Protein AF-A0A183EW78-F1 (afdb_monomer_lite)

Secondary structure (DSSP, 8-state):
--TT---------SSS-TTSTTS---TTSPPS--HHHHHHTTSS-SS------HHHHHHHHHHB-BSBPPGGG--SSSS--B-BS-BGGG------------------EEEEE--SS-TT-EEEEEEE---SS--TTTTHHHHHHHHHHHHHHHHHHHHH----SSS-EEEEEE--S-SSSTTHHHHHHHHHHHHHHTT-EEEEE--SS-----------

InterPro domains:
  IPR007484 Peptidase M28 [PF04389] (108-173)
  IPR039373 Transferrin receptor protein 1/Glutamate carboxypeptidase 2-like [PTHR10404] (1-168)

Structure (mmCIF, N/CA/C/O backbone):
data_AF-A0A183EW78-F1
#
_entry.id   AF-A0A183EW78-F1
#
loop_
_atom_site.group_PDB
_atom_site.id
_atom_site.type_symbol
_atom_site.label_atom_id
_atom_site.label_alt_id
_atom_site.label_comp_id
_atom_site.label_asym_id
_atom_site.label_entity_id
_atom_site.label_seq_id
_atom_site.pdbx_PDB_ins_code
_atom_site.Cartn_x
_atom_site.Cartn_y
_atom_site.Cartn_z
_atom_site.occupancy
_atom_site.B_iso_or_equiv
_atom_site.auth_seq_id
_atom_site.auth_comp_id
_atom_site.auth_asym_id
_atom_site.auth_atom_id
_atom_site.pdbx_PDB_model_num
ATOM 1 N N . MET A 1 1 ? -11.334 4.645 -14.223 1.00 87.06 1 MET A N 1
ATOM 2 C CA . MET A 1 1 ? -10.304 5.502 -13.589 1.00 87.06 1 MET A CA 1
ATOM 3 C C . MET A 1 1 ? -9.975 6.627 -14.563 1.00 87.06 1 MET A C 1
ATOM 5 O O . MET A 1 1 ? -9.991 6.337 -15.751 1.00 87.06 1 MET A O 1
ATOM 9 N N . PRO A 1 2 ? -9.737 7.874 -14.121 1.00 95.38 2 PRO A N 1
ATOM 10 C CA . PRO A 1 2 ? -9.260 8.944 -15.003 1.00 95.38 2 PRO A CA 1
ATOM 11 C C . PRO A 1 2 ? -7.886 8.624 -15.608 1.00 95.38 2 PRO A C 1
ATOM 13 O O . PRO A 1 2 ? -7.105 7.897 -14.997 1.00 95.38 2 PRO A O 1
ATOM 16 N N . ASN A 1 3 ? -7.576 9.206 -16.766 1.00 95.19 3 ASN A N 1
ATOM 17 C CA . ASN A 1 3 ? -6.346 8.949 -17.531 1.00 95.19 3 ASN A CA 1
ATOM 18 C C . ASN A 1 3 ? -5.054 9.373 -16.858 1.00 95.19 3 ASN A C 1
ATOM 20 O O . ASN A 1 3 ? -4.042 8.701 -17.024 1.00 95.19 3 ASN A O 1
ATOM 24 N N . GLU A 1 4 ? -5.115 10.427 -16.061 1.00 96.69 4 GLU A N 1
ATOM 25 C CA . GLU A 1 4 ? -3.998 10.926 -15.259 1.00 96.69 4 GLU A CA 1
ATOM 26 C C . GLU A 1 4 ? -3.985 10.320 -13.846 1.00 96.69 4 GLU A C 1
ATOM 28 O O . GLU A 1 4 ? -3.142 10.657 -13.017 1.00 96.69 4 GLU A O 1
ATOM 33 N N . GLY A 1 5 ? -4.921 9.412 -13.548 1.00 96.12 5 GLY A N 1
ATOM 34 C CA . GLY A 1 5 ? -4.963 8.696 -12.281 1.00 96.12 5 GLY A CA 1
ATOM 35 C C . GLY A 1 5 ? -3.759 7.769 -12.125 1.00 96.12 5 GLY A C 1
ATOM 36 O O . GLY A 1 5 ? -3.431 7.011 -13.034 1.00 96.12 5 GLY A O 1
ATOM 37 N N . VAL A 1 6 ? -3.127 7.808 -10.951 1.00 96.25 6 VAL A N 1
ATOM 38 C CA . VAL A 1 6 ? -1.978 6.961 -10.603 1.00 96.25 6 VAL A CA 1
ATOM 39 C C . VAL A 1 6 ? -2.271 6.218 -9.307 1.00 96.25 6 VAL A C 1
ATOM 41 O O . VAL A 1 6 ? -2.574 6.839 -8.281 1.00 96.25 6 VAL A O 1
ATOM 44 N N . GLN A 1 7 ? -2.148 4.892 -9.342 1.00 92.62 7 GLN A N 1
ATOM 45 C CA . GLN A 1 7 ? -2.232 4.068 -8.144 1.00 92.62 7 GLN A CA 1
ATOM 46 C C . GLN A 1 7 ? -0.937 4.196 -7.336 1.00 92.62 7 GLN A C 1
ATOM 48 O O . GLN A 1 7 ? 0.158 3.945 -7.835 1.00 92.62 7 GLN A O 1
ATOM 53 N N . ARG A 1 8 ? -1.072 4.589 -6.069 1.00 90.81 8 ARG A N 1
ATOM 54 C CA . ARG A 1 8 ? 0.014 4.550 -5.085 1.00 90.81 8 ARG A CA 1
ATOM 55 C C . ARG A 1 8 ? -0.037 3.228 -4.329 1.00 90.81 8 ARG A C 1
ATOM 57 O O . ARG A 1 8 ? -1.083 2.589 -4.251 1.00 90.81 8 ARG A O 1
ATOM 64 N N . GLY A 1 9 ? 1.092 2.845 -3.760 1.00 86.81 9 GLY A N 1
ATOM 65 C CA . GLY A 1 9 ? 1.230 1.637 -2.966 1.00 86.81 9 GLY A CA 1
ATOM 66 C C . GLY A 1 9 ? 2.662 1.502 -2.482 1.00 86.81 9 GLY A C 1
ATOM 67 O O . GLY A 1 9 ? 3.577 2.096 -3.059 1.00 86.81 9 GLY A O 1
ATOM 68 N N . SER A 1 10 ? 2.856 0.742 -1.409 1.00 86.25 10 SER A N 1
ATOM 69 C CA . SER A 1 10 ? 4.200 0.294 -1.072 1.00 86.25 10 SER A CA 1
ATOM 70 C C . SER A 1 10 ? 4.560 -0.906 -1.924 1.00 86.25 10 SER A C 1
ATOM 72 O O . SER A 1 10 ? 3.705 -1.665 -2.372 1.00 86.25 10 SER A O 1
ATOM 74 N N . ILE A 1 11 ? 5.859 -1.088 -2.068 1.00 90.06 11 ILE A N 1
ATOM 75 C CA . ILE A 1 11 ? 6.484 -2.258 -2.678 1.00 90.06 11 ILE A CA 1
ATOM 76 C C . ILE A 1 11 ? 7.391 -2.975 -1.672 1.00 90.06 11 ILE A C 1
ATOM 78 O O . ILE A 1 11 ? 8.240 -3.769 -2.062 1.00 90.06 11 ILE A O 1
ATOM 82 N N . MET A 1 12 ? 7.268 -2.642 -0.382 1.00 88.62 12 MET A N 1
ATOM 83 C CA . MET A 1 12 ? 7.957 -3.365 0.680 1.00 88.62 12 MET A CA 1
ATOM 84 C C . MET A 1 12 ? 7.393 -4.783 0.770 1.00 88.62 12 MET A C 1
ATOM 86 O O . MET A 1 12 ? 6.175 -4.962 0.789 1.00 88.62 12 MET A O 1
ATOM 90 N N . HIS A 1 13 ? 8.271 -5.775 0.858 1.00 86.06 13 HIS A N 1
ATOM 91 C CA . HIS A 1 13 ? 7.864 -7.137 1.169 1.00 86.06 13 HIS A CA 1
ATOM 92 C C . HIS A 1 13 ? 7.611 -7.246 2.684 1.00 86.06 13 HIS A C 1
ATOM 94 O O . HIS A 1 13 ? 8.446 -6.786 3.459 1.00 86.06 13 HIS A O 1
ATOM 100 N N . GLY A 1 14 ? 6.418 -7.730 3.059 1.00 81.75 14 GLY A N 1
ATOM 101 C CA . GLY A 1 14 ? 5.697 -7.445 4.321 1.00 81.75 14 GLY A CA 1
ATOM 102 C C . GLY A 1 14 ? 6.292 -7.957 5.603 1.00 81.75 14 GLY A C 1
ATOM 103 O O . GLY A 1 14 ? 7.384 -8.453 5.532 1.00 81.75 14 GLY A O 1
ATOM 104 N N . ASP A 1 15 ? 5.713 -7.931 6.801 1.00 76.69 15 ASP A N 1
ATOM 105 C CA . ASP A 1 15 ? 4.817 -6.974 7.450 1.00 76.69 15 ASP A CA 1
ATOM 106 C C . ASP A 1 15 ? 5.615 -6.288 8.585 1.00 76.69 15 ASP A C 1
ATOM 108 O O . ASP A 1 15 ? 6.731 -6.719 8.897 1.00 76.69 15 ASP A O 1
ATOM 112 N N . GLY A 1 16 ? 5.094 -5.260 9.260 1.00 79.69 16 GLY A N 1
ATOM 113 C CA . GLY A 1 16 ? 5.849 -4.657 10.371 1.00 79.69 16 GLY A CA 1
ATOM 114 C C . GLY A 1 16 ? 6.786 -3.535 9.941 1.00 79.69 16 GLY A C 1
ATOM 115 O O . GLY A 1 16 ? 7.026 -3.291 8.757 1.00 79.69 16 GLY A O 1
ATOM 116 N N . ASP A 1 17 ? 7.316 -2.804 10.925 1.00 85.75 17 ASP A N 1
ATOM 117 C CA . ASP A 1 17 ? 8.416 -1.877 10.661 1.00 85.75 17 ASP A CA 1
ATOM 118 C C . ASP A 1 17 ? 9.586 -2.697 10.100 1.00 85.75 17 ASP A C 1
ATOM 120 O O . ASP A 1 17 ? 10.042 -3.626 10.778 1.00 85.75 17 ASP A O 1
ATOM 124 N N . PRO A 1 18 ? 10.117 -2.359 8.909 1.00 87.50 18 PRO A N 1
ATOM 125 C CA . PRO A 1 18 ? 11.212 -3.107 8.296 1.00 87.50 18 PRO A CA 1
ATOM 126 C C . PRO A 1 18 ? 12.441 -3.240 9.208 1.00 87.50 18 PRO A C 1
ATOM 128 O O . PRO A 1 18 ? 13.240 -4.164 9.029 1.00 87.50 18 PRO A O 1
ATOM 131 N N . LEU A 1 19 ? 12.602 -2.329 10.177 1.00 89.56 19 LEU A N 1
ATOM 132 C CA . LEU A 1 19 ? 13.733 -2.287 11.105 1.00 89.56 19 LEU A CA 1
ATOM 133 C C . LEU A 1 19 ? 13.469 -2.963 12.461 1.00 89.56 19 LEU A C 1
ATOM 135 O O . LEU A 1 19 ? 14.408 -3.158 13.236 1.00 89.56 19 LEU A O 1
ATOM 139 N N . SER A 1 20 ? 12.220 -3.307 12.771 1.00 86.44 20 SER A N 1
ATOM 140 C CA . SER A 1 20 ? 11.843 -4.010 14.006 1.00 86.44 20 SER A CA 1
ATOM 141 C C . SER A 1 20 ? 10.795 -5.096 13.727 1.00 86.44 20 SER A C 1
ATOM 143 O O . SER A 1 20 ? 9.670 -5.023 14.212 1.00 86.44 20 SER A O 1
ATOM 145 N N . PRO A 1 21 ? 11.148 -6.124 12.933 1.00 82.19 21 PRO A N 1
ATOM 146 C CA . PRO A 1 21 ? 10.298 -7.302 12.749 1.00 82.19 21 PRO A CA 1
ATOM 147 C C . PRO A 1 21 ? 9.900 -7.934 14.085 1.00 82.19 21 PRO A C 1
ATOM 149 O O . PRO A 1 21 ? 10.763 -8.143 14.943 1.00 82.19 21 PRO A O 1
ATOM 152 N N . LEU A 1 22 ? 8.623 -8.304 14.218 1.00 77.50 22 LEU A N 1
ATOM 153 C CA . LEU A 1 22 ? 8.079 -9.022 15.384 1.00 77.50 22 LEU A CA 1
ATOM 154 C C . LEU A 1 22 ? 8.334 -8.304 16.722 1.00 77.50 22 LEU A C 1
ATOM 156 O O . LEU A 1 22 ? 8.331 -8.916 17.791 1.00 77.50 22 LEU A O 1
ATOM 160 N N . GLN A 1 23 ? 8.669 -7.014 16.668 1.00 79.31 23 GLN A N 1
ATOM 161 C CA . GLN A 1 23 ? 8.975 -6.214 17.833 1.00 79.31 23 GLN A CA 1
ATOM 162 C C . GLN A 1 23 ? 8.297 -4.853 17.727 1.00 79.31 23 GLN A C 1
ATOM 164 O O . GLN A 1 23 ? 8.237 -4.241 16.659 1.00 79.31 23 GLN A O 1
ATOM 169 N N . PRO A 1 24 ? 7.837 -4.295 18.854 1.00 80.31 24 PRO A N 1
ATOM 170 C CA . PRO A 1 24 ? 7.243 -2.971 18.830 1.00 80.31 24 PRO A CA 1
ATOM 171 C C . PRO A 1 24 ? 8.283 -1.898 18.477 1.00 80.31 24 PRO A C 1
ATOM 173 O O . PRO A 1 24 ? 9.297 -1.776 19.168 1.00 80.31 24 PRO A O 1
ATOM 176 N N . SER A 1 25 ? 7.998 -1.025 17.502 1.00 83.06 25 SER A N 1
ATOM 177 C CA . SER A 1 25 ? 8.868 0.112 17.132 1.00 83.06 25 SER A CA 1
ATOM 178 C C . SER A 1 25 ? 8.834 1.265 18.139 1.00 83.06 25 SER A C 1
ATOM 180 O O . SER A 1 25 ? 8.566 2.424 17.804 1.00 83.06 25 SER A O 1
ATOM 182 N N . LYS A 1 26 ? 9.086 0.983 19.417 1.00 82.38 26 LYS A N 1
ATOM 183 C CA . LYS A 1 26 ? 9.188 2.026 20.442 1.00 82.38 26 LYS A CA 1
ATOM 184 C C . LYS A 1 26 ? 10.566 2.671 20.381 1.00 82.38 26 LYS A C 1
ATOM 186 O O . LYS A 1 26 ? 11.569 2.002 20.171 1.00 82.38 26 LYS A O 1
ATOM 191 N N . LYS A 1 27 ? 10.629 3.974 20.669 1.00 79.56 27 LYS A N 1
ATOM 192 C CA . LYS A 1 27 ? 11.887 4.746 20.691 1.00 79.56 27 LYS A CA 1
ATOM 193 C C . LYS A 1 27 ? 12.970 4.125 21.587 1.00 79.56 27 LYS A C 1
ATOM 195 O O . LYS A 1 27 ? 14.147 4.252 21.279 1.00 79.56 27 LYS A O 1
ATOM 200 N N . ASN A 1 28 ? 12.556 3.476 22.675 1.00 80.25 28 ASN A N 1
ATOM 201 C CA . ASN A 1 28 ? 13.449 2.885 23.674 1.00 80.25 28 ASN A CA 1
ATOM 202 C C . ASN A 1 28 ? 13.677 1.379 23.464 1.00 80.25 28 ASN A C 1
ATOM 204 O O . ASN A 1 28 ? 14.332 0.755 24.292 1.00 80.25 28 ASN A O 1
ATOM 208 N N . LEU A 1 29 ? 13.097 0.783 22.418 1.00 78.88 29 LEU A N 1
ATOM 209 C CA . LEU A 1 29 ? 13.335 -0.614 22.070 1.00 78.88 29 LEU A CA 1
ATOM 210 C C . LEU A 1 29 ? 14.397 -0.707 20.977 1.00 78.88 29 LEU A C 1
ATOM 212 O O . LEU A 1 29 ? 14.583 0.210 20.174 1.00 78.88 29 LEU A O 1
ATOM 216 N N . TYR A 1 30 ? 15.122 -1.820 20.995 1.00 78.38 30 TYR A N 1
ATOM 217 C CA . TYR A 1 30 ? 16.149 -2.111 20.011 1.00 78.38 30 TYR A CA 1
ATOM 218 C C . TYR A 1 30 ? 15.516 -2.339 18.635 1.00 78.38 30 TYR A C 1
ATOM 220 O O . TYR A 1 30 ? 14.491 -3.004 18.513 1.00 78.38 30 TYR A O 1
ATOM 228 N N . ARG A 1 31 ? 16.142 -1.785 17.594 1.00 81.38 31 ARG A N 1
ATOM 229 C CA . ARG A 1 31 ? 15.829 -2.124 16.204 1.00 81.38 31 ARG A CA 1
ATOM 230 C C . ARG A 1 31 ? 16.722 -3.280 15.804 1.00 81.38 31 ARG A C 1
ATOM 232 O O . ARG A 1 31 ? 17.939 -3.121 15.787 1.00 81.38 31 ARG A O 1
ATOM 239 N N . SER A 1 32 ? 16.117 -4.419 15.499 1.00 82.75 32 SER A N 1
ATOM 240 C CA . SER A 1 32 ? 16.830 -5.654 15.181 1.00 82.75 32 SER A CA 1
ATOM 241 C C . SER A 1 32 ? 17.442 -5.680 13.785 1.00 82.75 32 SER A C 1
ATOM 243 O O . SER A 1 32 ? 18.225 -6.583 13.503 1.00 82.75 32 SER A O 1
ATOM 245 N N . ARG A 1 33 ? 17.116 -4.706 12.923 1.00 87.25 33 ARG A N 1
ATOM 246 C CA . ARG A 1 33 ? 17.704 -4.576 11.585 1.00 87.25 33 ARG A CA 1
ATOM 247 C C . ARG A 1 33 ? 18.070 -3.136 11.235 1.00 87.25 33 ARG A C 1
ATOM 249 O O . ARG A 1 33 ? 17.420 -2.173 11.646 1.00 87.25 33 ARG A O 1
ATOM 256 N N . THR A 1 34 ? 19.083 -3.002 10.390 1.00 91.31 34 THR A N 1
ATOM 257 C CA . THR A 1 34 ? 19.456 -1.780 9.671 1.00 91.31 34 THR A CA 1
ATOM 258 C C . THR A 1 34 ? 18.790 -1.718 8.290 1.00 91.31 34 THR A C 1
ATOM 260 O O . THR A 1 34 ? 18.304 -2.716 7.759 1.00 91.31 34 THR A O 1
ATOM 263 N N . ILE A 1 35 ? 18.804 -0.542 7.650 1.00 91.31 35 ILE A N 1
ATOM 264 C CA . ILE A 1 35 ? 18.289 -0.374 6.275 1.00 91.31 35 ILE A CA 1
ATOM 265 C C . ILE A 1 35 ? 19.070 -1.243 5.278 1.00 91.31 35 ILE A C 1
ATOM 267 O O . ILE A 1 35 ? 18.486 -1.773 4.334 1.00 91.31 35 ILE A O 1
ATOM 271 N N . ALA A 1 36 ? 20.386 -1.381 5.469 1.00 93.50 36 ALA A N 1
ATOM 272 C CA . ALA A 1 36 ? 21.231 -2.191 4.598 1.00 93.50 36 ALA A CA 1
ATOM 273 C C . ALA A 1 36 ? 20.842 -3.674 4.674 1.00 93.50 36 ALA A C 1
ATOM 275 O O . ALA A 1 36 ? 20.672 -4.313 3.639 1.00 93.50 36 ALA A O 1
ATOM 276 N N . GLU A 1 37 ? 20.613 -4.190 5.883 1.00 94.06 37 GLU A N 1
ATOM 277 C CA . GLU A 1 37 ? 20.148 -5.564 6.093 1.00 94.06 37 GLU A CA 1
ATOM 278 C C . GLU A 1 37 ? 18.743 -5.779 5.526 1.00 94.06 37 GLU A C 1
ATOM 280 O O . GLU A 1 37 ? 18.519 -6.763 4.827 1.00 94.06 37 GLU A O 1
ATOM 285 N N . ALA A 1 38 ? 17.816 -4.837 5.735 1.00 92.00 38 ALA A N 1
ATOM 286 C CA . ALA A 1 38 ? 16.466 -4.924 5.175 1.00 92.00 38 ALA A CA 1
ATOM 287 C C . ALA A 1 38 ? 16.466 -4.939 3.632 1.00 92.00 38 ALA A C 1
ATOM 289 O O . ALA A 1 38 ? 15.668 -5.644 3.016 1.00 92.00 38 ALA A O 1
ATOM 290 N N . LYS A 1 39 ? 17.384 -4.208 2.987 1.00 93.69 39 LYS A N 1
ATOM 291 C CA . LYS A 1 39 ? 17.593 -4.286 1.531 1.00 93.69 39 LYS A CA 1
ATOM 292 C C . LYS A 1 39 ? 18.215 -5.615 1.103 1.00 93.69 39 LYS A C 1
ATOM 294 O O . LYS A 1 39 ? 17.753 -6.211 0.137 1.00 93.69 39 LYS A O 1
ATOM 299 N N . ALA A 1 40 ? 19.240 -6.085 1.813 1.00 94.38 40 ALA A N 1
ATOM 300 C CA . ALA A 1 40 ? 19.914 -7.350 1.509 1.00 94.38 40 ALA A CA 1
ATOM 301 C C . ALA A 1 40 ? 18.974 -8.561 1.640 1.00 94.38 40 ALA A C 1
ATOM 303 O O . ALA A 1 40 ? 19.091 -9.518 0.883 1.00 94.38 40 ALA A O 1
ATOM 304 N N . GLN A 1 41 ? 18.014 -8.492 2.565 1.00 92.69 41 GLN A N 1
ATOM 305 C CA . GLN A 1 41 ? 16.983 -9.509 2.787 1.00 92.69 41 GLN A CA 1
ATOM 306 C C . GLN A 1 41 ? 15.776 -9.380 1.838 1.00 92.69 41 GLN A C 1
ATOM 308 O O . GLN A 1 41 ? 14.834 -10.157 1.952 1.00 92.69 41 GLN A O 1
ATOM 313 N N . GLY A 1 42 ? 15.770 -8.405 0.922 1.00 91.56 42 GLY A N 1
ATOM 314 C CA . GLY A 1 42 ? 14.680 -8.212 -0.042 1.00 91.56 42 GLY A CA 1
ATOM 315 C C . GLY A 1 42 ? 13.387 -7.634 0.544 1.00 91.56 42 GLY A C 1
ATOM 316 O O . GLY A 1 42 ? 12.374 -7.600 -0.146 1.00 91.56 42 GLY A O 1
ATOM 317 N N . ILE A 1 43 ? 13.410 -7.151 1.790 1.00 91.31 43 ILE A N 1
ATOM 318 C CA . ILE A 1 43 ? 12.267 -6.477 2.427 1.00 91.31 43 ILE A CA 1
ATOM 319 C C . ILE A 1 43 ? 12.065 -5.106 1.787 1.00 91.31 43 ILE A C 1
ATOM 321 O O . ILE A 1 43 ? 10.961 -4.745 1.382 1.00 91.31 43 ILE A O 1
ATOM 325 N N . LEU A 1 44 ? 13.152 -4.337 1.674 1.00 92.88 44 LEU A N 1
ATOM 326 C CA . LEU A 1 44 ? 13.149 -3.038 1.011 1.00 92.88 44 LEU A CA 1
ATOM 327 C C . LEU A 1 44 ? 13.653 -3.165 -0.433 1.00 92.88 44 LEU A C 1
ATOM 329 O O . LEU A 1 44 ? 14.662 -3.834 -0.668 1.00 92.88 44 LEU A O 1
ATOM 333 N N . PRO A 1 45 ? 13.025 -2.467 -1.395 1.00 91.44 45 PRO A N 1
ATOM 334 C CA . PRO A 1 45 ? 13.443 -2.498 -2.790 1.00 91.44 45 PRO A CA 1
ATOM 335 C C . PRO A 1 45 ? 14.851 -1.914 -2.972 1.00 91.44 45 PRO A C 1
ATOM 337 O O . PRO A 1 45 ? 15.236 -0.914 -2.352 1.00 91.44 45 PRO A O 1
ATOM 340 N N . THR A 1 46 ? 15.617 -2.527 -3.871 1.00 93.50 46 THR A N 1
ATOM 341 C CA . THR A 1 46 ? 16.969 -2.089 -4.257 1.00 93.50 46 THR A CA 1
ATOM 342 C C . THR A 1 46 ? 16.999 -1.355 -5.598 1.00 93.50 46 THR A C 1
ATOM 344 O O . THR A 1 46 ? 17.949 -0.621 -5.863 1.00 93.50 46 THR A O 1
ATOM 347 N N . ILE A 1 47 ? 15.951 -1.505 -6.413 1.00 93.06 47 ILE A N 1
ATOM 348 C CA . ILE A 1 47 ? 15.795 -0.877 -7.731 1.00 93.06 47 ILE A CA 1
ATOM 349 C C . ILE A 1 47 ? 14.729 0.231 -7.637 1.00 93.06 47 ILE A C 1
ATOM 351 O O . ILE A 1 47 ? 13.733 0.047 -6.931 1.00 93.06 47 ILE A O 1
ATOM 355 N N . PRO A 1 48 ? 14.900 1.383 -8.318 1.00 93.31 48 PRO A N 1
ATOM 356 C CA . PRO A 1 48 ? 13.879 2.426 -8.365 1.00 93.31 48 PRO A CA 1
ATOM 357 C C . PRO A 1 48 ? 12.573 1.937 -8.997 1.00 93.31 48 PRO A C 1
ATOM 359 O O . PRO A 1 48 ? 12.587 1.275 -10.032 1.00 93.31 48 PRO A O 1
ATOM 362 N N . VAL A 1 49 ? 11.445 2.336 -8.413 1.00 93.94 49 VAL A N 1
ATOM 363 C CA . VAL A 1 49 ? 10.102 2.032 -8.922 1.00 93.94 49 VAL A CA 1
ATOM 364 C C . VAL A 1 49 ? 9.270 3.308 -8.910 1.00 93.94 49 VAL A C 1
ATOM 366 O O . VAL A 1 49 ? 9.329 4.083 -7.954 1.00 93.94 49 VAL A O 1
ATOM 369 N N . LEU A 1 50 ? 8.502 3.525 -9.977 1.00 95.56 50 LEU A N 1
ATOM 370 C CA . LEU A 1 50 ? 7.625 4.679 -10.143 1.00 95.56 50 LEU A CA 1
ATOM 371 C C . LEU A 1 50 ? 6.304 4.216 -10.779 1.00 95.56 50 LEU A C 1
ATOM 373 O O . LEU A 1 50 ? 6.347 3.664 -11.879 1.00 95.56 50 LEU A O 1
ATOM 377 N N . PRO A 1 51 ? 5.143 4.414 -10.127 1.00 95.12 51 PRO A N 1
ATOM 378 C CA . PRO A 1 51 ? 3.861 4.145 -10.764 1.00 95.12 51 PRO A CA 1
ATOM 379 C C . PRO A 1 51 ? 3.564 5.205 -11.832 1.00 95.12 51 PRO A C 1
ATOM 381 O O . PRO A 1 51 ? 3.913 6.376 -11.669 1.00 95.12 51 PRO A O 1
ATOM 384 N N . LEU A 1 52 ? 2.896 4.796 -12.909 1.00 95.62 52 LEU A N 1
ATOM 385 C CA . LEU A 1 52 ? 2.518 5.666 -14.023 1.00 95.62 52 LEU A CA 1
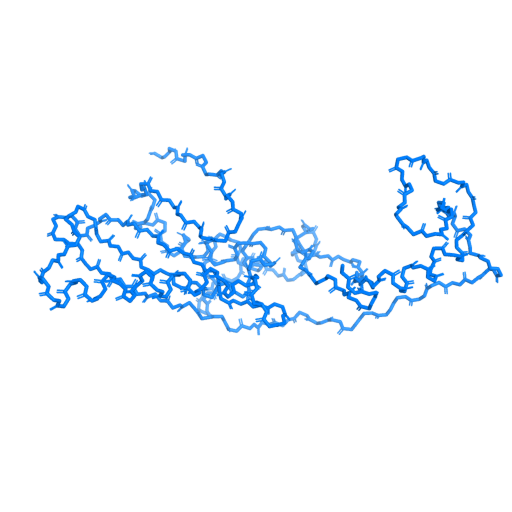ATOM 386 C C . LEU A 1 52 ? 1.004 5.727 -14.181 1.00 95.62 52 LEU A C 1
ATOM 388 O O . LEU A 1 52 ? 0.283 4.795 -13.819 1.00 95.62 52 LEU A O 1
ATOM 392 N N . SER A 1 53 ? 0.538 6.833 -14.753 1.00 97.44 53 SER A N 1
ATOM 393 C CA . SER A 1 53 ? -0.830 6.932 -15.241 1.00 97.44 53 SER A CA 1
ATOM 394 C C . SER A 1 53 ? -0.971 6.114 -16.524 1.00 97.44 53 SER A C 1
ATOM 396 O O . SER A 1 53 ? 0.017 5.881 -17.229 1.00 97.44 53 SER A O 1
ATOM 398 N N . TYR A 1 54 ? -2.185 5.682 -16.875 1.00 96.81 54 TYR A N 1
ATOM 399 C CA . TYR A 1 54 ? -2.344 4.953 -18.137 1.00 96.81 54 TYR A CA 1
ATOM 400 C C . TYR A 1 54 ? -2.156 5.857 -19.364 1.00 96.81 54 TYR A C 1
ATOM 402 O O . TYR A 1 54 ? -1.831 5.351 -20.435 1.00 96.81 54 TYR A O 1
ATOM 410 N N . LYS A 1 55 ? -2.299 7.183 -19.213 1.00 97.25 55 LYS A N 1
ATOM 411 C CA . LYS A 1 55 ? -1.925 8.172 -20.235 1.00 97.25 55 LYS A CA 1
ATOM 412 C C . LYS A 1 55 ? -0.422 8.136 -20.522 1.00 97.25 55 LYS A C 1
ATOM 414 O O . LYS A 1 55 ? -0.028 8.012 -21.674 1.00 97.25 55 LYS A O 1
ATOM 419 N N . ASP A 1 56 ? 0.415 8.178 -19.488 1.00 97.06 56 ASP A N 1
ATOM 420 C CA . ASP A 1 56 ? 1.874 8.135 -19.667 1.00 97.06 56 ASP A CA 1
ATOM 421 C C . ASP A 1 56 ? 2.345 6.743 -20.111 1.00 97.06 56 ASP A C 1
ATOM 423 O O . ASP A 1 56 ? 3.256 6.612 -20.930 1.00 97.06 56 ASP A O 1
ATOM 427 N N . ALA A 1 57 ? 1.693 5.687 -19.610 1.00 96.44 57 ALA A N 1
ATOM 428 C CA . ALA A 1 57 ? 1.951 4.323 -20.054 1.00 96.44 57 ALA A CA 1
ATOM 429 C C . ALA A 1 57 ? 1.622 4.140 -21.542 1.00 96.44 57 ALA A C 1
ATOM 431 O O . ALA A 1 57 ? 2.387 3.484 -22.243 1.00 96.44 57 ALA A O 1
ATOM 432 N N . TYR A 1 58 ? 0.535 4.742 -22.041 1.00 97.00 58 TYR A N 1
ATOM 433 C CA . TYR A 1 58 ? 0.204 4.745 -23.468 1.00 97.00 58 TYR A CA 1
ATOM 434 C C . TYR A 1 58 ? 1.346 5.336 -24.298 1.00 97.00 58 TYR A C 1
ATOM 436 O O . TYR A 1 58 ? 1.760 4.723 -25.281 1.00 97.00 58 TYR A O 1
ATOM 444 N N . GLU A 1 59 ? 1.911 6.471 -23.880 1.00 95.69 59 GLU A N 1
ATOM 445 C CA . GLU A 1 59 ? 3.040 7.080 -24.589 1.00 95.69 59 GLU A CA 1
ATOM 446 C C . GLU A 1 59 ? 4.257 6.153 -24.621 1.00 95.69 59 GLU A C 1
ATOM 448 O O . GLU A 1 59 ? 4.805 5.885 -25.691 1.00 95.69 59 GLU A O 1
ATOM 453 N N . VAL A 1 60 ? 4.633 5.567 -23.482 1.00 95.75 60 VAL A N 1
ATOM 454 C CA . VAL A 1 60 ? 5.740 4.600 -23.422 1.00 95.75 60 VAL A CA 1
ATOM 455 C C . VAL A 1 60 ? 5.483 3.394 -24.333 1.00 95.75 60 VAL A C 1
ATOM 457 O O . VAL A 1 60 ? 6.320 3.072 -25.180 1.00 95.75 60 VAL A O 1
ATOM 460 N N . LEU A 1 61 ? 4.322 2.750 -24.198 1.00 96.69 61 LEU A N 1
ATOM 461 C CA . LEU A 1 61 ? 3.961 1.539 -24.939 1.00 96.69 61 LEU A CA 1
ATOM 462 C C . LEU A 1 61 ? 3.817 1.804 -26.444 1.00 96.69 61 LEU A C 1
ATOM 464 O O . LEU A 1 61 ? 4.214 0.967 -27.252 1.00 96.69 61 LEU A O 1
ATOM 468 N N . SER A 1 62 ? 3.330 2.981 -26.848 1.00 96.50 62 SER A N 1
ATOM 469 C CA . SER A 1 62 ? 3.209 3.354 -28.264 1.00 96.50 62 SER A CA 1
ATOM 470 C C . SER A 1 62 ? 4.571 3.505 -28.953 1.00 96.50 62 SER A C 1
ATOM 472 O O . SER A 1 62 ? 4.674 3.387 -30.182 1.00 96.50 62 SER A O 1
ATOM 474 N N . HIS A 1 63 ? 5.628 3.753 -28.176 1.00 96.50 63 HIS A N 1
ATOM 475 C CA . HIS A 1 63 ? 7.005 3.812 -28.649 1.00 96.50 63 HIS A CA 1
ATOM 476 C C . HIS A 1 63 ? 7.723 2.459 -28.596 1.00 96.50 63 HIS A C 1
ATOM 478 O O . HIS A 1 63 ? 8.778 2.344 -29.222 1.00 96.50 63 HIS A O 1
ATOM 484 N N . MET A 1 64 ? 7.167 1.438 -27.936 1.00 96.88 64 MET A N 1
ATOM 485 C CA . MET A 1 64 ? 7.768 0.104 -27.879 1.00 96.88 64 MET A CA 1
ATOM 486 C C . MET A 1 64 ? 7.718 -0.617 -29.230 1.00 96.88 64 MET A C 1
ATOM 488 O O . MET A 1 64 ? 6.744 -0.550 -29.982 1.00 96.88 64 MET A O 1
ATOM 492 N N . ARG A 1 65 ? 8.812 -1.308 -29.547 1.00 94.31 65 ARG A N 1
ATOM 493 C CA . ARG A 1 65 ? 9.006 -2.155 -30.729 1.00 94.31 65 ARG A CA 1
ATOM 494 C C . ARG A 1 65 ? 9.455 -3.552 -30.292 1.00 94.31 65 ARG A C 1
ATOM 496 O O . ARG A 1 65 ? 9.423 -3.880 -29.111 1.00 94.31 65 ARG A O 1
ATOM 503 N N . GLY A 1 66 ? 9.825 -4.392 -31.254 1.00 94.31 66 GLY A N 1
ATOM 504 C CA . GLY A 1 66 ? 10.197 -5.787 -31.022 1.00 94.31 66 GLY A CA 1
ATOM 505 C C . GLY A 1 66 ? 9.031 -6.746 -31.243 1.00 94.31 66 GLY A C 1
ATOM 506 O O . GLY A 1 66 ? 8.066 -6.425 -31.947 1.00 94.31 66 GLY A O 1
ATOM 507 N N . ALA A 1 67 ? 9.131 -7.938 -30.659 1.00 96.44 67 ALA A N 1
ATOM 508 C CA . ALA A 1 67 ? 8.113 -8.973 -30.801 1.00 96.44 67 ALA A CA 1
ATOM 509 C C . ALA A 1 67 ? 6.753 -8.486 -30.282 1.00 96.44 67 ALA A C 1
ATOM 511 O O . ALA A 1 67 ? 6.675 -7.753 -29.295 1.00 96.44 67 ALA A O 1
ATOM 512 N N . LEU A 1 68 ? 5.681 -8.887 -30.963 1.00 97.44 68 LEU A N 1
ATOM 513 C CA . LEU A 1 68 ? 4.327 -8.641 -30.483 1.00 97.44 68 LEU A CA 1
ATOM 514 C C . LEU A 1 68 ? 4.119 -9.418 -29.176 1.00 97.44 68 LEU A C 1
ATOM 516 O O . LEU A 1 68 ? 4.494 -10.589 -29.094 1.00 97.44 68 LEU A O 1
ATOM 520 N N . ALA A 1 69 ? 3.532 -8.776 -28.168 1.00 97.44 69 ALA A N 1
ATOM 521 C CA . ALA A 1 69 ? 3.182 -9.462 -26.935 1.00 97.44 69 ALA A CA 1
ATOM 522 C C . ALA A 1 69 ? 2.075 -10.506 -27.197 1.00 97.44 69 ALA A C 1
ATOM 524 O O . ALA A 1 69 ? 1.201 -10.259 -28.039 1.00 97.44 69 ALA A O 1
ATOM 525 N N . PRO A 1 70 ? 2.086 -11.652 -26.492 1.00 97.56 70 PRO A N 1
ATOM 526 C CA . PRO A 1 70 ? 1.015 -12.646 -26.551 1.00 97.56 70 PRO A CA 1
ATOM 527 C C . PRO A 1 70 ? -0.379 -12.042 -26.348 1.00 97.56 70 PRO A C 1
ATOM 529 O O . PRO A 1 70 ? -0.526 -10.967 -25.764 1.00 97.56 70 PRO A O 1
ATOM 532 N N . TYR A 1 71 ? -1.414 -12.729 -26.835 1.00 96.31 71 TYR A N 1
ATOM 533 C CA . TYR A 1 71 ? -2.794 -12.232 -26.784 1.00 96.31 71 TYR A CA 1
ATOM 534 C C . TYR A 1 71 ? -3.259 -11.930 -25.352 1.00 96.31 71 TYR A C 1
ATOM 536 O O . TYR A 1 71 ? -3.862 -10.892 -25.101 1.00 96.31 71 TYR A O 1
ATOM 544 N N . ASP A 1 72 ? -2.918 -12.802 -24.408 1.00 97.50 72 ASP A N 1
ATOM 545 C CA . ASP A 1 72 ? -3.213 -12.687 -22.979 1.00 97.50 72 ASP A CA 1
ATOM 546 C C . ASP A 1 72 ? -2.430 -11.565 -22.271 1.00 97.50 72 ASP A C 1
ATOM 548 O O . ASP A 1 72 ? -2.764 -11.202 -21.147 1.00 97.50 72 ASP A O 1
ATOM 552 N N . TRP A 1 73 ? -1.409 -10.998 -22.921 1.00 96.94 73 TRP A N 1
ATOM 553 C CA . TRP A 1 73 ? -0.605 -9.881 -22.406 1.00 96.94 73 TRP A CA 1
ATOM 554 C C . TRP A 1 73 ? -1.011 -8.533 -23.012 1.00 96.94 73 TRP A C 1
ATOM 556 O O . TRP A 1 73 ? -0.464 -7.493 -22.635 1.00 96.94 73 TRP A O 1
ATOM 566 N N . GLN A 1 74 ? -1.951 -8.529 -23.961 1.00 97.06 74 GLN A N 1
ATOM 567 C CA . GLN A 1 74 ? -2.529 -7.291 -24.470 1.00 97.06 74 GLN A CA 1
ATOM 568 C C . GLN A 1 74 ? -3.396 -6.652 -23.380 1.00 97.06 74 GLN A C 1
ATOM 570 O O . GLN A 1 74 ? -4.168 -7.322 -22.696 1.00 97.06 74 GLN A O 1
ATOM 575 N N . GLY A 1 75 ? -3.259 -5.339 -23.211 1.00 94.94 75 GLY A N 1
ATOM 576 C CA . GLY A 1 75 ? -4.115 -4.568 -22.315 1.00 94.94 75 GLY A CA 1
ATOM 577 C C . GLY A 1 75 ? -5.298 -3.931 -23.043 1.00 94.94 75 GLY A C 1
ATOM 578 O O . GLY A 1 75 ? -5.556 -4.195 -24.211 1.00 94.94 75 GLY A O 1
ATOM 579 N N . GLY A 1 76 ? -6.019 -3.059 -22.338 1.00 94.88 76 GLY A N 1
ATOM 580 C CA . GLY A 1 76 ? -7.194 -2.359 -22.871 1.00 94.88 76 GLY A CA 1
ATOM 581 C C . GLY A 1 76 ? -6.906 -1.027 -23.574 1.00 94.88 76 GLY A C 1
ATOM 582 O O . GLY A 1 76 ? -7.844 -0.270 -23.808 1.00 94.88 76 GLY A O 1
ATOM 583 N N . LEU A 1 77 ? -5.639 -0.686 -23.842 1.00 95.50 77 LEU A N 1
ATOM 584 C CA . LEU A 1 77 ? -5.297 0.524 -24.597 1.00 95.50 77 LEU A CA 1
ATOM 585 C C . LEU A 1 77 ? -5.447 0.268 -26.101 1.00 95.50 77 LEU A C 1
ATOM 587 O O . LEU A 1 77 ? -5.191 -0.838 -26.569 1.00 95.50 77 LEU A O 1
ATOM 591 N N . ASP A 1 78 ? -5.800 1.305 -26.862 1.00 95.19 78 ASP A N 1
ATOM 592 C CA . ASP A 1 78 ? -5.938 1.241 -28.324 1.00 95.19 78 ASP A CA 1
ATOM 593 C C . ASP A 1 78 ? -4.568 1.243 -29.037 1.00 95.19 78 ASP A C 1
ATOM 595 O O . ASP A 1 78 ? -4.213 2.150 -29.787 1.00 95.19 78 ASP A O 1
ATOM 599 N N . LEU A 1 79 ? -3.731 0.252 -28.721 1.00 95.44 79 LEU A N 1
ATOM 600 C CA . LEU A 1 79 ? -2.450 -0.015 -29.371 1.00 95.44 79 LEU A CA 1
ATOM 601 C C . LEU A 1 79 ? -2.088 -1.496 -29.229 1.00 95.44 79 LEU A C 1
ATOM 603 O O . LEU A 1 79 ? -2.512 -2.171 -28.296 1.00 95.44 79 LEU A O 1
ATOM 607 N N . ARG A 1 80 ? -1.249 -2.004 -30.137 1.00 95.88 80 ARG A N 1
ATOM 608 C CA . ARG A 1 80 ? -0.673 -3.350 -30.013 1.00 95.88 80 ARG A CA 1
ATOM 609 C C . ARG A 1 80 ? 0.554 -3.323 -29.115 1.00 95.88 80 ARG A C 1
ATOM 611 O O . ARG A 1 80 ? 1.486 -2.563 -29.370 1.00 95.88 80 ARG A O 1
ATOM 618 N N . TYR A 1 81 ? 0.559 -4.161 -28.088 1.00 97.62 81 TYR A N 1
ATOM 619 C CA . TYR A 1 81 ? 1.623 -4.190 -27.094 1.00 97.62 81 TYR A CA 1
ATOM 620 C C . TYR A 1 81 ? 2.796 -4.977 -27.673 1.00 97.62 81 TYR A C 1
ATOM 622 O O . TYR A 1 81 ? 2.610 -6.078 -28.198 1.00 97.62 81 TYR A O 1
ATOM 630 N N . HIS A 1 82 ? 3.996 -4.416 -27.579 1.00 97.44 82 HIS A N 1
ATOM 631 C CA . HIS A 1 82 ? 5.245 -5.058 -27.981 1.00 97.44 82 HIS A CA 1
ATOM 632 C C . HIS A 1 82 ? 6.106 -5.348 -26.746 1.00 97.44 82 HIS A C 1
ATOM 634 O O . HIS A 1 82 ? 6.006 -4.647 -25.743 1.00 97.44 82 HIS A O 1
ATOM 640 N N . LEU A 1 83 ? 6.961 -6.369 -26.819 1.00 96.00 83 LEU A N 1
ATOM 641 C CA . LEU A 1 83 ? 7.788 -6.826 -25.694 1.00 96.00 83 LEU A CA 1
ATOM 642 C C . LEU A 1 83 ? 9.082 -6.017 -25.494 1.00 96.00 83 LEU A C 1
ATOM 644 O O . LEU A 1 83 ? 9.752 -6.187 -24.477 1.00 96.00 83 LEU A O 1
ATOM 648 N N . GLY A 1 84 ? 9.453 -5.141 -26.431 1.00 94.44 84 GLY A N 1
ATOM 649 C CA . GLY A 1 84 ? 10.776 -4.514 -26.434 1.00 94.44 84 GLY A CA 1
ATOM 650 C C . GLY A 1 84 ? 11.861 -5.452 -26.994 1.00 94.44 84 GLY A C 1
ATOM 651 O O . GLY A 1 84 ? 11.539 -6.444 -27.657 1.00 94.44 84 GLY A O 1
ATOM 652 N N . PRO A 1 85 ? 13.154 -5.146 -26.769 1.00 93.62 85 PRO A N 1
ATOM 653 C CA . PRO A 1 85 ? 13.671 -4.042 -25.949 1.00 93.62 85 PRO A CA 1
ATOM 654 C C . PRO A 1 85 ? 13.699 -2.691 -26.678 1.00 93.62 85 PRO A C 1
ATOM 656 O O . PRO A 1 85 ? 13.897 -1.655 -26.047 1.00 93.62 85 PRO A O 1
ATOM 659 N N . ASP A 1 86 ? 13.515 -2.697 -27.997 1.00 94.19 86 ASP A N 1
ATOM 660 C CA . ASP A 1 86 ? 13.716 -1.510 -28.819 1.00 94.19 86 ASP A CA 1
ATOM 661 C C . ASP A 1 86 ? 12.583 -0.496 -28.650 1.00 94.19 86 ASP A C 1
ATOM 663 O O . ASP A 1 86 ? 11.402 -0.847 -28.577 1.00 94.19 86 ASP A O 1
ATOM 667 N N . LEU A 1 87 ? 12.947 0.784 -28.671 1.00 95.38 87 LEU A N 1
ATOM 668 C CA . LEU A 1 87 ? 12.009 1.893 -28.801 1.00 95.38 87 LEU A CA 1
ATOM 669 C C . LEU A 1 87 ? 12.145 2.533 -30.184 1.00 95.38 87 LEU A C 1
ATOM 671 O O . LEU A 1 87 ? 13.215 2.524 -30.803 1.00 95.38 87 LEU A O 1
ATOM 675 N N . LYS A 1 88 ? 11.058 3.137 -30.674 1.00 93.75 88 LYS A N 1
ATOM 676 C CA . LYS A 1 88 ? 11.082 3.978 -31.879 1.00 93.75 88 LYS A CA 1
ATOM 677 C C . LYS A 1 88 ? 12.230 4.987 -31.782 1.00 93.75 88 LYS A C 1
ATOM 679 O O . LYS A 1 88 ? 12.455 5.569 -30.725 1.00 93.75 88 LYS A O 1
ATOM 684 N N . GLN A 1 89 ? 12.931 5.189 -32.900 1.00 91.50 89 GLN A N 1
ATOM 685 C CA . GLN A 1 89 ? 14.025 6.165 -33.020 1.00 91.50 89 GLN A CA 1
ATOM 686 C C . GLN A 1 89 ? 15.173 5.946 -32.015 1.00 91.50 89 GLN A C 1
ATOM 688 O O . GLN A 1 89 ? 15.910 6.880 -31.709 1.00 91.50 89 GLN A O 1
ATOM 693 N N . ASN A 1 90 ? 15.342 4.716 -31.508 1.00 89.81 90 ASN A N 1
ATOM 694 C CA . ASN A 1 90 ? 16.368 4.372 -30.520 1.00 89.81 90 ASN A CA 1
ATOM 695 C C . ASN A 1 90 ? 16.298 5.249 -29.251 1.00 89.81 90 ASN A C 1
ATOM 697 O O . ASN A 1 90 ? 17.315 5.569 -28.628 1.00 89.81 90 ASN A O 1
ATOM 701 N N . HIS A 1 91 ? 15.084 5.685 -28.893 1.00 93.62 91 HIS A N 1
ATOM 702 C CA . HIS A 1 91 ? 14.839 6.437 -27.671 1.00 93.62 91 HIS A CA 1
ATOM 703 C C . HIS A 1 91 ? 15.211 5.618 -26.432 1.00 93.62 91 HIS A C 1
ATOM 705 O O . HIS A 1 91 ? 15.244 4.389 -26.449 1.00 93.62 91 HIS A O 1
ATOM 711 N N . LYS A 1 92 ? 15.472 6.321 -25.328 1.00 94.12 92 LYS A N 1
ATOM 712 C CA . LYS A 1 92 ? 15.743 5.723 -24.020 1.00 94.12 92 LYS A CA 1
ATOM 713 C C . LYS A 1 92 ? 14.829 6.343 -22.980 1.00 94.12 92 LYS A C 1
ATOM 715 O O . LYS A 1 92 ? 14.614 7.553 -22.983 1.00 94.12 92 LYS A O 1
ATOM 720 N N . ILE A 1 93 ? 14.341 5.516 -22.065 1.00 93.94 93 ILE A N 1
ATOM 721 C CA . ILE A 1 93 ? 13.557 5.967 -20.917 1.00 93.94 93 ILE A CA 1
ATOM 722 C C . ILE A 1 93 ? 14.516 6.167 -19.748 1.00 93.94 93 ILE A C 1
ATOM 724 O O . ILE A 1 93 ? 15.291 5.274 -19.408 1.00 93.94 93 ILE A O 1
ATOM 728 N N . ARG A 1 94 ? 14.468 7.349 -19.131 1.00 94.94 94 ARG A N 1
ATOM 729 C CA 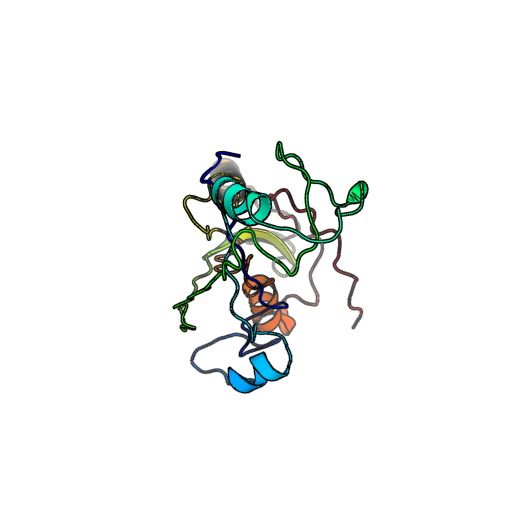. ARG A 1 94 ? 15.214 7.652 -17.909 1.00 94.94 94 ARG A CA 1
ATOM 730 C C . ARG A 1 94 ? 14.235 7.811 -16.760 1.00 94.94 94 ARG A C 1
ATOM 732 O O . ARG A 1 94 ? 13.419 8.727 -16.771 1.00 94.94 94 ARG A O 1
ATOM 739 N N . ILE A 1 95 ? 14.362 6.945 -15.764 1.00 95.25 95 ILE A N 1
ATOM 740 C CA . ILE A 1 95 ? 13.591 7.014 -14.526 1.00 95.25 95 ILE A CA 1
ATOM 741 C C . ILE A 1 95 ? 14.471 7.673 -13.465 1.00 95.25 95 ILE A C 1
ATOM 743 O O . ILE A 1 95 ? 15.559 7.182 -13.167 1.00 95.25 95 ILE A O 1
ATOM 747 N N . THR A 1 96 ? 13.993 8.773 -12.888 1.00 95.81 96 THR A N 1
ATOM 748 C CA . THR A 1 96 ? 14.666 9.466 -11.786 1.00 95.81 96 THR A CA 1
ATOM 749 C C . THR A 1 96 ? 13.732 9.490 -10.580 1.00 95.81 96 THR A C 1
ATOM 751 O O . THR A 1 96 ? 12.657 10.079 -10.644 1.00 95.81 96 THR A O 1
ATOM 754 N N . VAL A 1 97 ? 14.137 8.851 -9.480 1.00 95.38 97 VAL A N 1
ATOM 755 C CA . VAL A 1 97 ? 13.355 8.769 -8.237 1.00 95.38 97 VAL A CA 1
ATOM 756 C C . VAL A 1 97 ? 14.149 9.408 -7.103 1.00 95.38 97 VAL A C 1
ATOM 758 O O . VAL A 1 97 ? 15.290 9.030 -6.854 1.00 95.38 97 VAL A O 1
ATOM 761 N N . HIS A 1 98 ? 13.532 10.358 -6.400 1.00 95.31 98 HIS A N 1
ATOM 762 C CA . HIS A 1 98 ? 14.140 11.095 -5.282 1.00 95.31 98 HIS A CA 1
ATOM 763 C C . HIS A 1 98 ? 13.504 10.758 -3.923 1.00 95.31 98 HIS A C 1
ATOM 765 O O . HIS A 1 98 ? 13.577 11.540 -2.978 1.00 95.31 98 HIS A O 1
ATOM 771 N N . SER A 1 99 ? 12.849 9.602 -3.823 1.00 91.19 99 SER A N 1
ATOM 772 C CA . SER A 1 99 ? 12.233 9.126 -2.585 1.00 91.19 99 SER A CA 1
ATOM 773 C C . SER A 1 99 ? 13.282 8.874 -1.500 1.00 91.19 99 SER A C 1
ATOM 775 O O . SER A 1 99 ? 14.361 8.347 -1.769 1.00 91.19 99 SER A O 1
ATOM 777 N N . VAL A 1 100 ? 12.940 9.208 -0.255 1.00 90.25 100 VAL A N 1
ATOM 778 C CA . VAL A 1 100 ? 13.813 9.042 0.915 1.00 90.25 100 VAL A CA 1
ATOM 779 C C . VAL A 1 100 ? 13.127 8.205 1.989 1.00 90.25 100 VAL A C 1
ATOM 781 O O . VAL A 1 100 ? 11.927 8.340 2.225 1.00 90.25 100 VAL A O 1
ATOM 784 N N . LEU A 1 101 ? 13.901 7.354 2.664 1.00 88.69 101 LEU A N 1
ATOM 785 C CA . LEU A 1 101 ? 13.436 6.623 3.841 1.00 88.69 101 LEU A CA 1
ATOM 786 C C . LEU A 1 101 ? 13.547 7.534 5.062 1.00 88.69 101 LEU A C 1
ATOM 788 O O . LEU A 1 101 ? 14.627 8.036 5.372 1.00 88.69 101 LEU A O 1
ATOM 792 N N . VAL A 1 102 ? 12.426 7.754 5.745 1.00 87.50 102 VAL A N 1
ATOM 793 C CA . VAL A 1 102 ? 12.349 8.637 6.912 1.00 87.50 102 VAL A CA 1
ATOM 794 C C . VAL A 1 102 ? 11.581 7.970 8.040 1.00 87.50 102 VAL A C 1
ATOM 796 O O . VAL A 1 102 ? 10.499 7.427 7.836 1.00 87.50 102 VAL A O 1
ATOM 799 N N . ASN A 1 103 ? 12.114 8.070 9.256 1.00 84.56 103 ASN A N 1
ATOM 800 C CA . ASN A 1 103 ? 11.401 7.619 10.445 1.00 84.56 103 ASN A CA 1
ATOM 801 C C . ASN A 1 103 ? 10.282 8.608 10.778 1.00 84.56 103 ASN A C 1
ATOM 803 O O . ASN A 1 103 ? 10.520 9.813 10.909 1.00 84.56 103 ASN A O 1
ATOM 807 N N . ARG A 1 104 ? 9.062 8.097 10.949 1.00 84.25 104 ARG A N 1
ATOM 808 C CA . ARG A 1 104 ? 7.884 8.885 11.320 1.00 84.25 104 ARG A CA 1
ATOM 809 C C . ARG A 1 104 ? 7.209 8.279 12.541 1.00 84.25 104 ARG A C 1
ATOM 811 O O . ARG A 1 104 ? 7.161 7.066 12.698 1.00 84.25 104 ARG A O 1
ATOM 818 N N . THR A 1 105 ? 6.691 9.143 13.408 1.00 84.00 105 THR A N 1
ATOM 819 C CA . THR A 1 105 ? 5.870 8.717 14.544 1.00 84.00 105 THR A CA 1
ATOM 820 C C . THR A 1 105 ? 4.451 8.455 14.066 1.00 84.00 105 THR A C 1
ATOM 822 O O . THR A 1 105 ? 3.830 9.338 13.474 1.00 84.00 105 THR A O 1
ATOM 825 N N . ILE A 1 106 ? 3.936 7.274 14.384 1.00 79.69 106 ILE A N 1
ATOM 826 C CA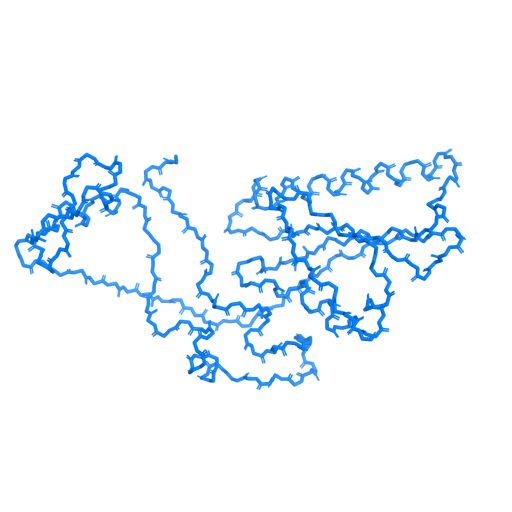 . ILE A 1 106 ? 2.582 6.827 14.050 1.00 79.69 106 ILE A CA 1
ATOM 827 C C . ILE A 1 106 ? 1.760 6.733 15.347 1.00 79.69 106 ILE A C 1
ATOM 829 O O . ILE A 1 106 ? 2.334 6.510 16.417 1.00 79.69 106 ILE A O 1
ATOM 833 N N . ARG A 1 107 ? 0.440 6.971 15.298 1.00 80.19 107 ARG A N 1
ATOM 834 C CA . ARG A 1 107 ? -0.406 7.116 16.501 1.00 80.19 107 ARG A CA 1
ATOM 835 C C . ARG A 1 107 ? -1.706 6.322 16.431 1.00 80.19 107 ARG A C 1
ATOM 837 O O . ARG A 1 107 ? -2.652 6.781 15.823 1.00 80.19 107 ARG A O 1
ATOM 844 N N . ASN A 1 108 ? -1.813 5.216 17.157 1.00 77.75 108 ASN A N 1
ATOM 845 C CA . ASN A 1 108 ? -3.080 4.486 17.278 1.00 77.75 108 ASN A CA 1
ATOM 846 C C . ASN A 1 108 ? -4.064 5.152 18.253 1.00 77.75 108 ASN A C 1
ATOM 848 O O . ASN A 1 108 ? -3.649 5.703 19.275 1.00 77.75 108 ASN A O 1
ATOM 852 N N . VAL A 1 109 ? -5.366 5.041 17.967 1.00 80.81 109 VAL A N 1
ATOM 853 C CA . VAL A 1 109 ? -6.463 5.496 18.830 1.00 80.81 109 VAL A CA 1
ATOM 854 C C . VAL A 1 109 ? -7.223 4.278 19.353 1.00 80.81 109 VAL A C 1
ATOM 856 O O . VAL A 1 109 ? -7.901 3.569 18.617 1.00 80.81 109 VAL A O 1
ATOM 859 N N . ILE A 1 110 ? -7.126 4.023 20.654 1.00 82.06 110 ILE A N 1
ATOM 860 C CA . ILE A 1 110 ? -7.740 2.846 21.277 1.00 82.06 110 ILE A CA 1
ATOM 861 C C . ILE A 1 110 ? -8.841 3.303 22.229 1.00 82.06 110 ILE A C 1
ATOM 863 O O . ILE A 1 110 ? -8.572 4.002 23.205 1.00 82.06 110 ILE A O 1
ATOM 867 N N . GLY A 1 111 ? -10.076 2.888 21.951 1.00 81.94 111 GLY A N 1
ATOM 868 C CA . GLY A 1 111 ? -11.219 3.010 22.851 1.00 81.94 111 GLY A CA 1
ATOM 869 C C . GLY A 1 111 ? -11.679 1.631 23.316 1.00 81.94 111 GLY A C 1
ATOM 870 O O . GLY A 1 111 ? -11.578 0.648 22.590 1.00 81.94 111 GLY A O 1
ATOM 871 N N . TYR A 1 112 ? -12.199 1.514 24.534 1.00 83.00 112 TYR A N 1
ATOM 872 C CA . TYR A 1 112 ? -12.745 0.237 24.990 1.00 83.00 112 TYR A CA 1
ATOM 873 C C . TYR A 1 112 ? -13.964 0.419 25.882 1.00 83.00 112 TYR A C 1
ATOM 875 O O . TYR A 1 112 ? -14.066 1.365 26.663 1.00 83.00 112 TYR A O 1
ATOM 883 N N . ILE A 1 113 ? -14.887 -0.529 25.758 1.00 82.44 113 ILE A N 1
ATOM 884 C CA . ILE A 1 113 ? -16.078 -0.662 26.584 1.00 82.44 113 ILE A CA 1
ATOM 885 C C . ILE A 1 113 ? -15.891 -1.903 27.444 1.00 82.44 113 ILE A C 1
ATOM 887 O O . ILE A 1 113 ? -15.805 -3.021 26.938 1.00 82.44 113 ILE A O 1
ATOM 891 N N . ARG A 1 114 ? -15.837 -1.713 28.763 1.00 80.19 114 ARG A N 1
ATOM 892 C CA . ARG A 1 114 ? -15.675 -2.820 29.706 1.00 80.19 114 ARG A CA 1
ATOM 893 C C . ARG A 1 114 ? -16.947 -3.673 29.745 1.00 80.19 114 ARG A C 1
ATOM 895 O O . ARG A 1 114 ? -18.032 -3.151 30.003 1.00 80.19 114 ARG A O 1
ATOM 902 N N . GLY A 1 115 ? -16.799 -4.974 29.502 1.00 79.12 115 GLY A N 1
ATOM 903 C CA . GLY A 1 115 ? -17.893 -5.940 29.604 1.00 79.12 115 GLY A CA 1
ATOM 904 C C . GLY A 1 115 ? -18.306 -6.194 31.054 1.00 79.12 115 GLY A C 1
ATOM 905 O O . GLY A 1 115 ? -17.546 -5.913 31.983 1.00 79.12 115 GLY A O 1
ATOM 906 N N . ALA A 1 116 ? -19.521 -6.709 31.240 1.00 78.94 116 ALA A N 1
ATOM 907 C CA . ALA A 1 116 ? -20.104 -6.913 32.564 1.00 78.94 116 ALA A CA 1
ATOM 908 C C . ALA A 1 116 ? -19.615 -8.193 33.263 1.00 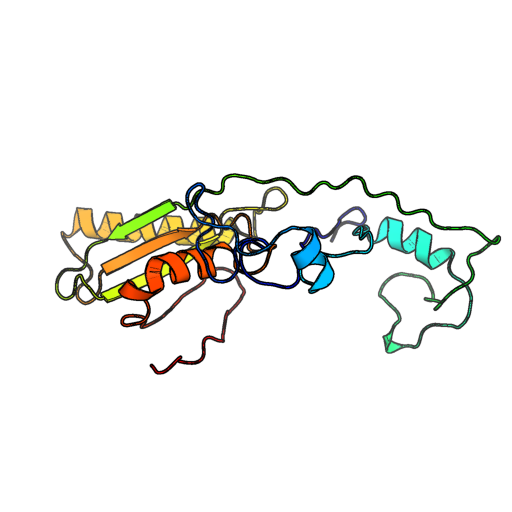78.94 116 ALA A C 1
ATOM 910 O O . ALA A 1 116 ? -19.333 -8.139 34.456 1.00 78.94 116 ALA A O 1
ATOM 911 N N . THR A 1 117 ? -19.516 -9.325 32.551 1.00 76.12 117 THR A N 1
ATOM 912 C CA . THR A 1 117 ? -19.286 -10.639 33.196 1.00 76.12 117 THR A CA 1
ATOM 913 C C . THR A 1 117 ? -17.900 -11.243 32.972 1.00 76.12 117 THR A C 1
ATOM 915 O O . THR A 1 117 ? -17.396 -11.899 33.875 1.00 76.12 117 THR A O 1
ATOM 918 N N . ALA A 1 118 ? -17.250 -11.002 31.830 1.00 73.81 118 ALA A N 1
ATOM 919 C CA . ALA A 1 118 ? -15.909 -11.529 31.542 1.00 73.81 118 ALA A CA 1
ATOM 920 C C . ALA A 1 118 ? -14.987 -10.412 31.029 1.00 73.81 118 ALA A C 1
ATOM 922 O O . ALA A 1 118 ? -14.763 -10.319 29.824 1.00 73.81 118 ALA A O 1
ATOM 923 N N . PRO A 1 119 ? -14.516 -9.498 31.904 1.00 70.06 119 PRO A N 1
ATOM 924 C CA . PRO A 1 119 ? -13.760 -8.302 31.522 1.00 70.06 119 PRO A CA 1
ATOM 925 C C . PRO A 1 119 ? -12.366 -8.574 30.921 1.00 70.06 119 PRO A C 1
ATOM 927 O O . PRO A 1 119 ? -11.693 -7.633 30.508 1.00 70.06 119 PRO A O 1
ATOM 930 N N . ASP A 1 120 ? -11.940 -9.829 30.912 1.00 74.56 120 ASP A N 1
ATOM 931 C CA . ASP A 1 120 ? -10.670 -10.368 30.424 1.00 74.56 120 ASP A CA 1
ATOM 932 C C . ASP A 1 120 ? -10.739 -10.885 28.976 1.00 74.56 120 ASP A C 1
ATOM 934 O O . ASP A 1 120 ? -9.708 -11.156 28.367 1.00 74.56 120 ASP A O 1
ATOM 938 N N . ARG A 1 121 ? -11.941 -11.005 28.398 1.00 71.62 121 ARG A N 1
ATOM 939 C CA . ARG A 1 121 ? -12.139 -11.464 27.017 1.00 71.62 121 ARG A CA 1
ATOM 940 C C . AR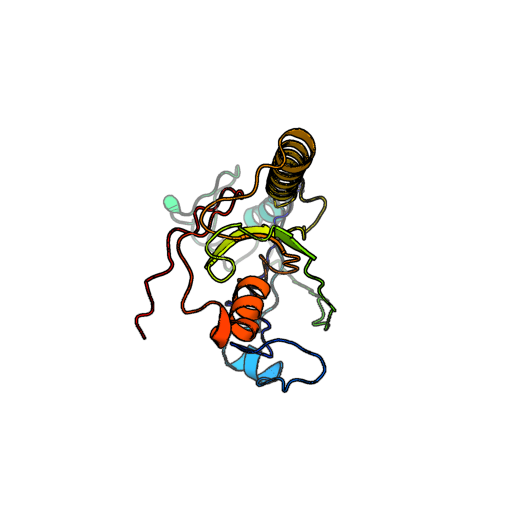G A 1 121 ? -12.399 -10.286 26.085 1.00 71.62 121 ARG A C 1
ATOM 942 O O . ARG A 1 121 ? -13.266 -9.467 26.362 1.00 71.62 121 ARG A O 1
ATOM 949 N N . TYR A 1 122 ? -11.733 -10.221 24.940 1.00 71.50 122 TYR A N 1
ATOM 950 C CA . TYR A 1 122 ? -11.846 -9.062 24.051 1.00 71.50 122 TYR A CA 1
ATOM 951 C C . TYR A 1 122 ? -12.506 -9.415 22.721 1.00 71.50 122 TYR A C 1
ATOM 953 O O . TYR A 1 122 ? -12.165 -10.407 22.083 1.00 71.50 122 TYR A O 1
ATOM 961 N N . VAL A 1 123 ? -13.423 -8.555 22.282 1.00 76.12 123 VAL A N 1
ATOM 962 C CA . VAL A 1 123 ? -13.822 -8.451 20.873 1.00 76.12 123 VAL A CA 1
ATOM 963 C C . VAL A 1 123 ? -13.181 -7.189 20.321 1.00 76.12 123 VAL A C 1
ATOM 965 O O . VAL A 1 123 ? -13.392 -6.110 20.877 1.00 76.12 123 VAL A O 1
ATOM 968 N N . ILE A 1 124 ? -12.383 -7.326 19.263 1.00 76.19 124 ILE A N 1
ATOM 969 C CA . ILE A 1 124 ? -11.637 -6.218 18.667 1.00 76.19 124 ILE A CA 1
ATOM 970 C C . ILE A 1 124 ? -12.255 -5.852 17.323 1.00 76.19 124 ILE A C 1
ATOM 972 O O . ILE A 1 124 ? -12.230 -6.641 16.377 1.00 76.19 124 ILE A O 1
ATOM 976 N N . LEU A 1 125 ? -12.761 -4.624 17.247 1.00 78.06 125 LEU A N 1
ATOM 977 C CA . LEU A 1 125 ? -13.191 -4.000 16.000 1.00 78.06 125 LEU A CA 1
ATOM 978 C C . LEU A 1 125 ? -12.112 -3.018 15.563 1.00 78.06 125 LEU A C 1
ATOM 980 O O . LEU A 1 125 ? -11.793 -2.090 16.309 1.00 78.06 125 LEU A O 1
ATOM 984 N N . GLY A 1 126 ? -11.532 -3.272 14.392 1.00 77.00 126 GLY A N 1
ATOM 985 C CA . GLY A 1 126 ? -10.365 -2.567 13.881 1.00 77.00 126 GLY A CA 1
ATOM 986 C C . GLY A 1 126 ? -10.603 -1.998 12.492 1.00 77.00 126 GLY A C 1
ATOM 987 O O . GLY A 1 126 ? -11.203 -2.662 11.657 1.00 77.00 126 GLY A O 1
ATOM 988 N N . ASN A 1 127 ? -10.112 -0.788 12.245 1.00 77.44 127 ASN A N 1
ATOM 989 C CA . ASN A 1 127 ? -9.994 -0.202 10.910 1.00 77.44 127 ASN A CA 1
ATOM 990 C C . ASN A 1 127 ? -8.792 0.749 10.904 1.00 77.44 127 ASN A C 1
ATOM 992 O O . ASN A 1 127 ? -8.493 1.364 11.935 1.00 77.44 127 ASN A O 1
ATOM 996 N N . HIS A 1 128 ? -8.087 0.822 9.774 1.00 75.56 128 HIS A N 1
ATOM 997 C CA . HIS A 1 128 ? -7.029 1.809 9.607 1.00 75.56 128 HIS A CA 1
ATOM 998 C C . HIS A 1 128 ? -7.602 3.182 9.268 1.00 75.56 128 HIS A C 1
ATOM 1000 O O . HIS A 1 128 ? -8.664 3.251 8.675 1.00 75.56 128 HIS A O 1
ATOM 1006 N N . TYR A 1 129 ? -6.927 4.277 9.617 1.00 77.44 129 TYR A N 1
ATOM 1007 C CA . TYR A 1 129 ? -7.408 5.618 9.249 1.00 77.44 129 TYR A CA 1
ATOM 1008 C C . TYR A 1 129 ? -6.472 6.384 8.301 1.00 77.44 129 TYR A C 1
ATOM 1010 O O . TYR A 1 129 ? -6.834 7.457 7.816 1.00 77.44 129 TYR A O 1
ATOM 1018 N N . ASP A 1 130 ? -5.262 5.885 8.028 1.00 79.81 130 ASP A N 1
ATOM 1019 C CA . ASP A 1 130 ? -4.350 6.539 7.091 1.00 79.81 130 ASP A CA 1
ATOM 1020 C C . ASP A 1 130 ? -4.756 6.353 5.636 1.00 79.81 130 ASP A C 1
ATOM 1022 O O . ASP A 1 130 ? -5.155 5.273 5.217 1.00 79.81 130 ASP A O 1
ATOM 1026 N N . ALA A 1 131 ? -4.543 7.394 4.838 1.00 83.69 131 ALA A N 1
ATOM 1027 C CA . ALA A 1 131 ? -4.825 7.379 3.415 1.00 83.69 131 ALA A CA 1
ATOM 1028 C C . ALA A 1 131 ? -3.634 7.888 2.600 1.00 83.69 131 ALA A C 1
ATOM 1030 O O . ALA A 1 131 ? -2.894 8.774 3.032 1.00 83.69 131 ALA A O 1
ATOM 1031 N N . TRP A 1 132 ? -3.504 7.394 1.364 1.00 82.94 132 TRP A N 1
ATOM 1032 C CA . TRP A 1 132 ? -2.543 7.926 0.388 1.00 82.94 132 TRP A CA 1
ATOM 1033 C C . TRP A 1 132 ? -2.857 9.355 -0.065 1.00 82.94 132 TRP A C 1
ATOM 1035 O O . TRP A 1 132 ? -1.946 10.116 -0.386 1.00 82.94 132 TRP A O 1
ATOM 1045 N N . VAL A 1 133 ? -4.147 9.687 -0.167 1.00 90.81 133 VAL A N 1
ATOM 1046 C CA . VAL A 1 133 ? -4.650 11.019 -0.540 1.00 90.81 133 VAL A CA 1
ATOM 1047 C C . VAL A 1 133 ? -5.829 11.346 0.387 1.00 90.81 133 VAL A C 1
ATOM 1049 O O . VAL A 1 133 ? -5.634 11.431 1.591 1.00 90.81 133 VAL A O 1
ATOM 1052 N N . TYR A 1 134 ? -7.055 11.476 -0.129 1.00 90.44 134 TYR A N 1
ATOM 1053 C CA . TYR A 1 134 ? -8.243 11.750 0.688 1.00 90.44 134 TYR A CA 1
ATOM 1054 C C . TYR A 1 134 ? -8.817 10.496 1.355 1.00 90.44 134 TYR A C 1
ATOM 1056 O O . TYR A 1 134 ? -9.453 10.592 2.397 1.00 90.44 134 TYR A O 1
ATOM 1064 N N . GLY A 1 135 ? -8.621 9.327 0.736 1.00 87.56 135 GLY A N 1
ATOM 1065 C CA . GLY A 1 135 ? -9.010 8.032 1.293 1.00 87.56 135 GLY A CA 1
ATOM 1066 C C . GLY A 1 135 ? -10.497 7.848 1.564 1.00 87.56 135 GLY A C 1
ATOM 1067 O O . GLY A 1 135 ? -10.853 7.182 2.525 1.00 87.56 135 GLY A O 1
ATOM 1068 N N . SER A 1 136 ? -11.381 8.456 0.765 1.00 86.56 136 SER A N 1
ATOM 1069 C CA . SER A 1 136 ? -12.833 8.396 1.002 1.00 86.56 136 SER A CA 1
ATOM 1070 C C . SER A 1 136 ? -13.383 6.967 1.040 1.00 86.56 136 SER A C 1
ATOM 1072 O O . SER A 1 136 ? -14.295 6.686 1.808 1.00 86.56 136 SER A O 1
ATOM 1074 N N . LEU A 1 137 ? -12.830 6.077 0.211 1.00 80.31 137 LEU A N 1
ATOM 1075 C CA . LEU A 1 137 ? -13.109 4.643 0.265 1.00 80.31 137 LEU A CA 1
ATOM 1076 C C . LEU A 1 137 ? -12.111 3.971 1.207 1.00 80.31 137 LEU A C 1
ATOM 1078 O O . LEU A 1 137 ? -12.475 3.593 2.315 1.00 80.31 137 LEU A O 1
ATOM 1082 N N . ASP A 1 138 ? -10.854 3.897 0.781 1.00 76.94 138 ASP A N 1
ATOM 1083 C CA . ASP A 1 138 ? -9.754 3.316 1.543 1.00 76.94 138 ASP A CA 1
ATOM 1084 C C . ASP A 1 138 ? -8.998 4.414 2.326 1.00 76.94 138 ASP A C 1
ATOM 1086 O O . ASP A 1 138 ? -8.271 5.192 1.691 1.00 76.94 138 ASP A O 1
ATOM 1090 N N . PRO A 1 139 ? -9.189 4.558 3.656 1.00 80.69 139 PRO A N 1
ATOM 1091 C CA . PRO A 1 139 ? -10.002 3.714 4.547 1.00 80.69 139 PRO A CA 1
ATOM 1092 C C . PRO A 1 139 ? -11.208 4.385 5.197 1.00 80.69 139 PRO A C 1
ATOM 1094 O O . PRO A 1 139 ? -11.893 3.776 6.023 1.00 80.69 139 PRO A O 1
ATOM 1097 N N . ASN A 1 140 ? -11.469 5.656 4.886 1.00 83.50 140 ASN A N 1
ATOM 1098 C CA . ASN A 1 140 ? -12.406 6.457 5.670 1.00 83.50 140 ASN A CA 1
ATOM 1099 C C . ASN A 1 140 ? -13.847 5.926 5.611 1.00 83.50 140 ASN A C 1
ATOM 1101 O O . ASN A 1 140 ? -14.640 6.250 6.496 1.00 83.50 140 ASN A O 1
ATOM 1105 N N . SER A 1 141 ? -14.189 5.087 4.626 1.00 83.06 141 SER A N 1
ATOM 1106 C CA . SER A 1 141 ? -15.474 4.383 4.611 1.00 83.06 141 SER A CA 1
ATOM 1107 C C . SER A 1 141 ? -15.615 3.418 5.799 1.00 83.06 141 SER A C 1
ATOM 1109 O O . SER A 1 141 ? -16.622 3.472 6.509 1.00 83.06 141 SER A O 1
ATOM 1111 N N . GLY A 1 142 ? -14.582 2.623 6.096 1.00 80.00 142 GLY A N 1
ATOM 1112 C CA . GLY A 1 142 ? -14.513 1.774 7.285 1.00 80.00 142 GLY A CA 1
ATOM 1113 C C . GLY A 1 142 ? -14.403 2.583 8.576 1.00 80.00 142 GLY A C 1
ATOM 1114 O O . GLY A 1 142 ? -15.046 2.245 9.573 1.00 80.00 142 GLY A O 1
ATOM 1115 N N . THR A 1 143 ? -13.680 3.709 8.552 1.00 81.56 143 THR A N 1
ATOM 1116 C CA . THR A 1 143 ? -13.566 4.604 9.718 1.00 81.56 143 THR A CA 1
ATOM 1117 C C . THR A 1 143 ? -14.926 5.183 10.102 1.00 81.56 143 THR A C 1
ATOM 1119 O O . THR A 1 143 ? -15.275 5.216 11.285 1.00 81.56 143 THR A O 1
ATOM 1122 N N . ALA A 1 144 ? -15.727 5.596 9.114 1.00 85.94 144 ALA A N 1
ATOM 1123 C CA . ALA A 1 144 ? -17.081 6.095 9.331 1.00 85.94 144 ALA A CA 1
ATOM 1124 C C . ALA A 1 144 ? -17.990 5.019 9.944 1.00 85.94 144 ALA A C 1
ATOM 1126 O O . ALA A 1 144 ? -18.713 5.300 10.902 1.00 85.94 144 ALA A O 1
ATOM 1127 N N . VAL A 1 145 ? -17.910 3.778 9.449 1.00 87.00 145 VAL A N 1
ATOM 1128 C CA . VAL A 1 145 ? -18.655 2.639 10.009 1.00 87.00 145 VAL A CA 1
ATOM 1129 C C . VAL A 1 145 ? -18.241 2.380 11.458 1.00 87.00 145 VAL A C 1
ATOM 1131 O O . VAL A 1 145 ? -19.101 2.288 12.333 1.00 87.00 145 VAL A O 1
ATOM 1134 N N . LEU A 1 146 ? -16.939 2.316 11.747 1.00 82.62 146 LEU A N 1
ATOM 1135 C CA . LEU A 1 146 ? -16.442 2.043 13.096 1.00 82.62 146 LEU A CA 1
ATOM 1136 C C . LEU A 1 146 ? -16.842 3.146 14.090 1.00 82.62 146 LEU A C 1
ATOM 1138 O O . LEU A 1 146 ? -17.254 2.849 15.215 1.00 82.62 146 LEU A O 1
ATOM 1142 N N . ALA A 1 147 ? -16.782 4.411 13.665 1.00 87.69 147 ALA A N 1
ATOM 1143 C CA . ALA A 1 147 ? -17.233 5.548 14.460 1.00 87.69 147 ALA A CA 1
ATOM 1144 C C . ALA A 1 147 ? -18.743 5.489 14.748 1.00 87.69 147 ALA A C 1
ATOM 1146 O O . ALA A 1 147 ? -19.164 5.741 15.880 1.00 87.69 147 ALA A O 1
ATOM 1147 N N . GLU A 1 148 ? -19.558 5.115 13.759 1.00 91.75 148 GLU A N 1
ATOM 1148 C CA . GLU A 1 148 ? -21.007 4.996 13.925 1.00 91.75 148 GLU A CA 1
ATOM 1149 C C . GLU A 1 148 ? -21.387 3.838 14.855 1.00 91.75 148 GLU A C 1
ATOM 1151 O O . GLU A 1 148 ? -22.229 4.011 15.740 1.00 91.75 148 GLU A O 1
ATOM 1156 N N . ILE A 1 149 ? -20.709 2.691 14.746 1.00 87.00 149 ILE A N 1
ATOM 1157 C CA . ILE A 1 149 ? -20.893 1.577 15.684 1.00 87.00 149 ILE A CA 1
ATOM 1158 C C . ILE A 1 149 ? -20.548 2.042 17.106 1.00 87.00 149 ILE A C 1
ATOM 1160 O O . ILE A 1 149 ? -21.363 1.891 18.019 1.00 87.00 149 ILE A O 1
ATOM 1164 N N . ALA A 1 150 ? -19.390 2.675 17.314 1.00 86.75 150 ALA A N 1
ATOM 1165 C CA . ALA A 1 150 ? -18.997 3.180 18.632 1.00 86.75 150 ALA A CA 1
ATOM 1166 C C . ALA A 1 150 ? -20.019 4.188 19.201 1.00 86.75 150 ALA A C 1
ATOM 1168 O O . ALA A 1 150 ? -20.365 4.142 20.392 1.00 86.75 150 ALA A O 1
ATOM 1169 N N . ARG A 1 151 ? -20.559 5.069 18.347 1.00 92.00 151 ARG A N 1
ATOM 1170 C CA . ARG A 1 151 ? -21.612 6.033 18.700 1.00 92.00 151 ARG A CA 1
ATOM 1171 C C . ARG A 1 151 ? -22.907 5.330 19.117 1.00 92.00 151 ARG A C 1
ATOM 1173 O O . ARG A 1 151 ? -23.488 5.703 20.141 1.00 92.00 151 ARG A O 1
ATOM 1180 N N . ALA A 1 152 ? -23.352 4.329 18.357 1.00 92.19 152 ALA A N 1
ATOM 1181 C CA . ALA A 1 152 ? -24.565 3.563 18.631 1.00 92.19 152 ALA A CA 1
ATOM 1182 C C . ALA A 1 152 ? -24.464 2.798 19.960 1.00 92.19 152 ALA A C 1
ATOM 1184 O O . ALA A 1 152 ? -25.344 2.935 20.814 1.00 92.19 152 ALA A O 1
ATOM 1185 N N . PHE A 1 153 ? -23.353 2.088 20.189 1.00 88.00 153 PHE A N 1
ATOM 1186 C CA . PHE A 1 153 ? -23.084 1.400 21.458 1.00 88.00 153 PHE A CA 1
ATOM 1187 C C . PHE A 1 153 ? -23.135 2.373 22.639 1.00 88.00 153 PHE A C 1
ATOM 1189 O O . PHE A 1 153 ? -23.864 2.148 23.606 1.00 88.00 153 PHE A O 1
ATOM 1196 N N . THR A 1 154 ? -22.430 3.502 22.535 1.00 88.75 154 THR A N 1
ATOM 1197 C CA . THR A 1 154 ? -22.390 4.515 23.600 1.00 88.75 154 THR A CA 1
ATOM 1198 C C . THR A 1 154 ? -23.780 5.077 23.914 1.00 88.75 154 THR A C 1
ATOM 1200 O O . THR A 1 154 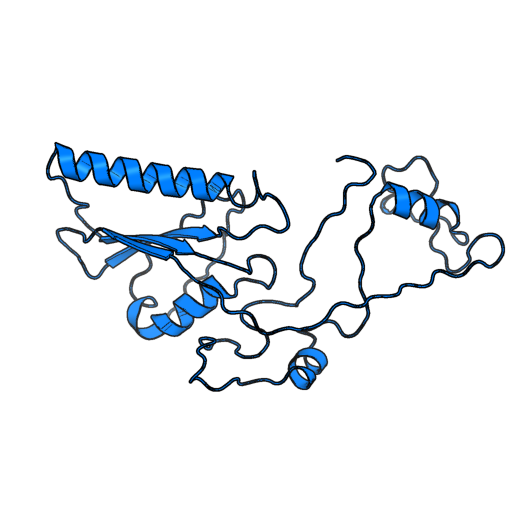? -24.103 5.319 25.078 1.00 88.75 154 THR A O 1
ATOM 1203 N N . GLN A 1 155 ? -24.631 5.279 22.906 1.00 93.19 155 GLN A N 1
ATOM 1204 C CA . GLN A 1 155 ? -26.001 5.752 23.120 1.00 93.19 155 GLN A CA 1
ATOM 1205 C C . GLN A 1 155 ? -26.889 4.729 23.816 1.00 93.19 155 GLN A C 1
ATOM 1207 O O . GLN A 1 155 ? -27.621 5.102 24.733 1.00 93.19 155 GLN A O 1
ATOM 1212 N N . VAL A 1 156 ? -26.829 3.462 23.403 1.00 91.62 156 VAL A N 1
ATOM 1213 C CA . VAL A 1 156 ? -27.598 2.387 24.043 1.00 91.62 156 VAL A CA 1
ATOM 1214 C C . VAL A 1 156 ? -27.206 2.278 25.512 1.00 91.62 156 VAL A C 1
ATOM 1216 O O . VAL A 1 156 ? -28.084 2.289 26.376 1.00 91.62 156 VAL A O 1
ATOM 1219 N N . MET A 1 157 ? -25.905 2.291 25.811 1.00 89.44 157 MET A N 1
ATOM 1220 C CA . MET A 1 157 ? -25.405 2.258 27.187 1.00 89.44 157 MET A CA 1
ATOM 1221 C C . MET A 1 157 ? -25.917 3.436 28.022 1.00 89.44 157 MET A C 1
ATOM 1223 O O . MET A 1 157 ? -26.398 3.235 29.133 1.00 89.44 157 MET A O 1
ATOM 1227 N N . LYS A 1 158 ? -25.863 4.663 27.485 1.00 89.94 158 LYS A N 1
ATOM 1228 C CA . LYS A 1 158 ? -26.331 5.865 28.197 1.00 89.94 158 LYS A CA 1
ATOM 1229 C C . LYS A 1 158 ? -27.839 5.860 28.456 1.00 89.94 158 LYS A C 1
ATOM 1231 O O . LYS A 1 158 ? -28.266 6.356 29.490 1.00 89.94 158 LYS A O 1
ATOM 1236 N N . LYS A 1 159 ? -28.641 5.330 27.526 1.00 94.75 159 LYS A N 1
ATOM 1237 C CA . LYS A 1 159 ? -30.114 5.345 27.615 1.00 94.75 159 LYS A CA 1
ATOM 1238 C C . LYS A 1 159 ? -30.687 4.210 28.458 1.00 94.75 159 LYS A C 1
ATOM 1240 O O . LYS A 1 159 ? -31.699 4.400 29.117 1.00 94.75 159 LYS A O 1
ATOM 1245 N N . THR A 1 160 ? -30.078 3.031 28.394 1.00 91.69 160 THR A N 1
ATOM 1246 C CA . THR A 1 160 ? -30.654 1.798 28.964 1.00 91.69 160 THR A CA 1
ATOM 1247 C C . THR A 1 160 ? -29.846 1.237 30.128 1.00 91.69 160 THR A C 1
ATOM 1249 O O . THR A 1 160 ? -30.242 0.239 30.720 1.00 91.69 160 THR A O 1
ATOM 1252 N N . ASN A 1 161 ? -28.690 1.838 30.437 1.00 85.25 161 ASN A N 1
ATOM 1253 C CA . ASN A 1 161 ? -27.689 1.291 31.355 1.00 85.25 161 ASN A CA 1
ATOM 1254 C C . ASN A 1 161 ? -27.202 -0.124 30.964 1.00 85.25 161 ASN A C 1
ATOM 1256 O O . ASN A 1 161 ? -26.584 -0.825 31.767 1.00 85.25 161 ASN A O 1
ATOM 1260 N N . TRP A 1 162 ? -27.471 -0.550 29.723 1.00 85.56 162 TRP A N 1
ATOM 1261 C CA . TRP A 1 162 ? -26.997 -1.813 29.179 1.00 85.56 162 TRP A CA 1
ATOM 1262 C C . TRP A 1 162 ? -25.472 -1.818 29.092 1.00 85.56 162 TRP A C 1
ATOM 1264 O O . TRP A 1 162 ? -24.843 -0.798 28.805 1.00 85.56 162 TRP A O 1
ATOM 1274 N N . LYS A 1 163 ? -24.877 -2.991 29.302 1.00 79.88 163 LYS A N 1
ATOM 1275 C CA . LYS A 1 163 ? -23.457 -3.250 29.069 1.00 79.88 163 LYS A CA 1
ATOM 1276 C C . LYS A 1 163 ? -23.314 -4.554 28.286 1.00 79.88 163 LYS A C 1
ATOM 1278 O O . LYS A 1 163 ? -24.100 -5.473 28.524 1.00 79.88 163 LYS A O 1
ATOM 1283 N N . PRO A 1 164 ? -22.298 -4.678 27.414 1.00 78.31 164 PRO A N 1
ATOM 1284 C CA . PRO A 1 164 ? -21.992 -5.941 26.755 1.00 78.31 164 PRO A CA 1
ATOM 1285 C C . PRO A 1 164 ? -21.820 -7.063 27.789 1.00 78.31 164 PRO A C 1
ATOM 1287 O O . PRO A 1 164 ? -21.008 -6.952 28.713 1.00 78.31 164 PRO A O 1
ATOM 1290 N N . GLY A 1 165 ? -22.625 -8.122 27.656 1.00 66.31 165 GLY A N 1
ATOM 1291 C CA . GLY A 1 165 ? -22.745 -9.176 28.664 1.00 66.31 165 GLY A CA 1
ATOM 1292 C C . GLY A 1 165 ? -21.469 -9.997 28.821 1.00 66.31 165 GLY A C 1
ATOM 1293 O O . GLY A 1 165 ? -20.948 -10.087 29.927 1.00 66.31 165 GLY A O 1
ATOM 1294 N N . SER A 1 166 ? -20.938 -10.557 27.731 1.00 55.34 166 SER A N 1
ATOM 1295 C CA . SER A 1 166 ? -19.983 -11.680 27.790 1.00 55.34 166 SER A CA 1
ATOM 1296 C C . SER A 1 166 ? -18.520 -11.344 27.475 1.00 55.34 166 SER A C 1
ATOM 1298 O O . SER A 1 166 ? -17.683 -12.229 27.600 1.00 55.34 166 SER A O 1
ATOM 1300 N N . THR A 1 167 ? -18.208 -10.111 27.068 1.00 55.56 167 THR A N 1
ATOM 1301 C CA . THR A 1 167 ? -16.875 -9.700 26.578 1.00 55.56 167 THR A CA 1
ATOM 1302 C C . THR A 1 167 ? -16.803 -8.168 26.518 1.00 55.56 167 THR A C 1
ATOM 1304 O O . THR A 1 167 ? -17.706 -7.560 25.934 1.00 55.56 167 THR A O 1
ATOM 1307 N N . PRO A 1 168 ? -15.779 -7.502 27.083 1.00 58.88 168 PRO A N 1
ATOM 1308 C CA . PRO A 1 168 ? -15.371 -6.179 26.653 1.00 58.88 168 PRO A CA 1
ATOM 1309 C C . PRO A 1 168 ? -15.309 -6.073 25.136 1.00 58.88 168 PRO A C 1
ATOM 1311 O O . PRO A 1 168 ? -14.738 -6.926 24.453 1.00 58.88 168 PRO A O 1
ATOM 1314 N N . VAL A 1 169 ? -15.884 -4.992 24.624 1.00 58.78 169 VAL A N 1
ATOM 1315 C CA . VAL A 1 169 ? -15.747 -4.623 23.219 1.00 58.78 169 VAL A CA 1
ATOM 1316 C C . VAL A 1 169 ? -14.693 -3.530 23.159 1.00 58.78 169 VAL A C 1
ATOM 1318 O O . VAL A 1 169 ? -14.895 -2.426 23.670 1.00 58.78 169 VAL A O 1
ATOM 1321 N N . THR A 1 170 ? -13.550 -3.853 22.573 1.00 57.31 170 THR A N 1
ATOM 1322 C CA . THR A 1 170 ? -12.465 -2.909 22.331 1.00 57.31 170 THR A CA 1
ATOM 1323 C C . THR A 1 170 ? -12.603 -2.398 20.903 1.00 57.31 170 THR A C 1
ATOM 1325 O O . THR A 1 170 ? -12.499 -3.150 19.936 1.00 57.31 170 THR A O 1
ATOM 1328 N N . PHE A 1 171 ? -12.842 -1.099 20.778 1.00 57.75 171 PHE A N 1
ATOM 1329 C CA . PHE A 1 171 ? -12.872 -0.393 19.506 1.00 57.75 171 PHE A CA 1
ATOM 1330 C C . PHE A 1 171 ? -11.481 0.169 19.251 1.00 57.75 171 PHE A C 1
ATOM 1332 O O . PHE A 1 171 ? -11.049 1.129 19.892 1.00 57.75 171 PHE A O 1
ATOM 1339 N N . ILE A 1 172 ? -10.757 -0.438 18.327 1.00 57.88 172 ILE A N 1
ATOM 1340 C CA . ILE A 1 172 ? -9.408 -0.015 17.993 1.00 57.88 172 ILE A CA 1
ATOM 1341 C C . ILE A 1 172 ? -9.477 0.734 16.667 1.00 57.88 172 ILE A C 1
ATOM 1343 O O . ILE A 1 172 ? -9.531 0.138 15.600 1.00 57.88 172 ILE A O 1
ATOM 1347 N N . LEU A 1 173 ? -9.450 2.062 16.730 1.00 55.75 173 LEU A N 1
ATOM 1348 C CA . LEU A 1 173 ? -9.128 2.867 15.560 1.00 55.75 173 LEU A CA 1
ATOM 1349 C C . LEU A 1 173 ? -7.615 2.842 15.400 1.00 55.75 173 LEU A C 1
ATOM 1351 O O . LEU A 1 173 ? -6.856 3.583 16.031 1.00 55.75 173 LEU A O 1
ATOM 1355 N N . LEU A 1 174 ? -7.157 1.919 14.574 1.00 56.56 174 LEU A N 1
ATOM 1356 C CA . LEU A 1 174 ? -5.752 1.822 14.266 1.00 56.56 174 LEU A CA 1
ATOM 1357 C C . LEU A 1 174 ? -5.396 3.012 13.378 1.00 56.56 174 LEU A C 1
ATOM 1359 O O . LEU A 1 174 ? -5.957 3.190 12.304 1.00 56.56 174 LEU A O 1
ATOM 1363 N N . SER A 1 175 ? -4.400 3.800 13.778 1.00 46.34 175 SER A N 1
ATOM 1364 C CA . SER A 1 175 ? -3.551 4.368 12.741 1.00 46.34 175 SER A CA 1
ATOM 1365 C C . SER A 1 175 ? -2.665 3.228 12.310 1.00 46.34 175 SER A C 1
ATOM 1367 O O . SER A 1 175 ? -1.522 3.101 12.744 1.00 46.34 175 SER A O 1
ATOM 1369 N N . CYS A 1 176 ? -3.167 2.424 11.384 1.00 46.66 176 CYS A N 1
ATOM 1370 C CA . CYS A 1 176 ? -2.211 2.059 10.370 1.00 46.66 176 CYS A CA 1
ATOM 1371 C C . CYS A 1 176 ? -1.714 3.402 9.791 1.00 46.66 176 CYS A C 1
ATOM 1373 O O . CYS A 1 176 ? -2.493 4.334 9.659 1.00 46.66 176 CYS A O 1
ATOM 1375 N N . VAL A 1 177 ? -0.409 3.627 9.682 1.00 40.16 177 VAL A N 1
ATOM 1376 C CA . VAL A 1 177 ? 0.146 4.516 8.630 1.00 40.16 177 VAL A CA 1
ATOM 1377 C C . VAL A 1 177 ? 0.695 3.603 7.533 1.00 40.16 177 VAL A C 1
ATOM 1379 O O . VAL A 1 177 ? 1.755 3.808 6.950 1.00 40.16 177 VAL A O 1
ATOM 1382 N N . SER A 1 178 ? 0.046 2.447 7.405 1.00 42.38 178 SER A N 1
ATOM 1383 C CA . SER A 1 178 ? 0.723 1.237 7.021 1.00 42.38 178 SER A CA 1
ATOM 1384 C C . SER A 1 178 ? -0.207 0.044 6.859 1.00 42.38 178 SER A C 1
ATOM 1386 O O . SER A 1 178 ? 0.100 -1.058 7.304 1.00 42.38 178 SER A O 1
ATOM 1388 N N . LYS A 1 179 ? -1.346 0.225 6.194 1.00 39.09 179 LYS A N 1
ATOM 1389 C CA . LYS A 1 179 ? -1.846 -0.911 5.409 1.00 39.09 179 LYS A CA 1
ATOM 1390 C C . LYS A 1 179 ? -0.929 -1.168 4.206 1.00 39.09 179 LYS A C 1
ATOM 1392 O O . LYS A 1 179 ? -0.907 -2.257 3.650 1.00 39.09 179 LYS A O 1
ATOM 1397 N N . TYR A 1 180 ? -0.126 -0.169 3.831 1.00 44.38 180 TYR A N 1
ATOM 1398 C CA . TYR A 1 180 ? 0.693 -0.242 2.636 1.00 44.38 180 TYR A CA 1
ATOM 1399 C C . TYR A 1 180 ? 2.125 -0.701 2.890 1.00 44.38 180 TYR A C 1
ATOM 1401 O O . TYR A 1 180 ? 2.605 -1.443 2.055 1.00 44.38 180 TYR A O 1
ATOM 1409 N N . TYR A 1 181 ? 2.797 -0.400 4.010 1.00 45.16 181 TYR A N 1
ATOM 1410 C CA . TYR A 1 181 ? 3.864 -1.311 4.462 1.00 45.16 181 TYR A CA 1
ATOM 1411 C C . TYR A 1 181 ? 3.125 -2.448 5.158 1.00 45.16 181 TYR A C 1
ATOM 1413 O O . TYR A 1 181 ? 2.344 -2.127 6.051 1.00 45.16 181 TYR A O 1
ATOM 1421 N N . PRO A 1 182 ? 3.225 -3.705 4.718 1.00 38.34 182 PRO A N 1
ATOM 1422 C CA . PRO A 1 182 ? 2.242 -4.699 5.131 1.00 38.34 182 PRO A CA 1
ATOM 1423 C C . PRO A 1 182 ? 2.114 -4.765 6.672 1.00 38.34 182 PRO A C 1
ATOM 1425 O O . PRO A 1 182 ? 3.089 -4.572 7.396 1.00 38.34 182 PRO A O 1
ATOM 1428 N N . GLU A 1 183 ? 0.873 -4.787 7.153 1.00 44.19 183 GLU A N 1
ATOM 1429 C CA . GLU A 1 183 ? 0.406 -4.921 8.544 1.00 44.19 183 GLU A CA 1
ATOM 1430 C C . GLU A 1 183 ? 1.284 -4.398 9.705 1.00 44.19 183 GLU A C 1
ATOM 1432 O O . GLU A 1 183 ? 1.315 -5.001 10.780 1.00 44.19 183 GLU A O 1
ATOM 1437 N N . VAL A 1 184 ? 1.941 -3.232 9.575 1.00 47.31 184 VAL A N 1
ATOM 1438 C CA . VAL A 1 184 ? 2.867 -2.752 10.627 1.00 47.31 184 VAL A CA 1
ATOM 1439 C C . VAL A 1 184 ? 2.223 -2.696 12.009 1.00 47.31 184 VAL A C 1
ATOM 1441 O O . VAL A 1 184 ? 2.844 -3.045 13.010 1.00 47.31 184 VAL A O 1
ATOM 1444 N N . HIS A 1 185 ? 0.967 -2.265 12.083 1.00 47.31 185 HIS A N 1
ATOM 1445 C CA . HIS A 1 185 ? 0.318 -1.964 13.357 1.00 47.31 185 HIS A CA 1
ATOM 1446 C C . HIS A 1 185 ? -0.523 -3.095 13.909 1.00 47.31 185 HIS A C 1
ATOM 1448 O O . HIS A 1 185 ? -0.672 -3.151 15.129 1.00 47.31 185 HIS A O 1
ATOM 1454 N N . TYR A 1 186 ? -1.053 -3.969 13.046 1.00 46.88 186 TYR A N 1
ATOM 1455 C CA . TYR A 1 186 ? -1.681 -5.198 13.510 1.00 46.88 186 TYR A CA 1
ATOM 1456 C C . TYR A 1 186 ? -0.582 -5.980 14.231 1.00 46.88 186 TYR A C 1
ATOM 1458 O O . TYR A 1 186 ? -0.614 -6.039 15.462 1.00 46.88 186 TYR A O 1
ATOM 1466 N N . CYS A 1 187 ? 0.483 -6.372 13.520 1.00 43.41 187 CYS A N 1
ATOM 1467 C CA . CYS A 1 187 ? 1.637 -7.062 14.097 1.00 43.41 187 CYS A CA 1
ATOM 1468 C C . CYS A 1 187 ? 2.190 -6.364 15.343 1.00 43.41 187 CYS A C 1
ATOM 1470 O O . CYS A 1 187 ? 2.304 -7.009 16.369 1.00 43.41 187 CYS A O 1
ATOM 1472 N N . GLN A 1 188 ? 2.411 -5.044 15.350 1.00 44.25 188 GLN A N 1
ATOM 1473 C CA . GLN A 1 188 ? 2.966 -4.385 16.543 1.00 44.25 188 GLN A CA 1
ATOM 1474 C C . GLN A 1 188 ? 2.039 -4.347 17.757 1.00 44.25 188 GLN A C 1
ATOM 1476 O O . GLN A 1 188 ? 2.527 -4.386 18.887 1.00 44.25 188 GLN A O 1
ATOM 1481 N N . ILE A 1 189 ? 0.719 -4.234 17.576 1.00 48.09 189 ILE A N 1
ATOM 1482 C CA . ILE A 1 189 ? -0.207 -4.374 18.707 1.00 48.09 189 ILE A CA 1
ATOM 1483 C C . ILE A 1 189 ? -0.229 -5.826 19.188 1.00 48.09 189 ILE A C 1
ATOM 1485 O O . ILE A 1 189 ? -0.248 -6.035 20.403 1.00 48.09 189 ILE A O 1
ATOM 1489 N N . PHE A 1 190 ? -0.156 -6.805 18.280 1.00 46.06 190 PHE A N 1
ATOM 1490 C CA . PHE A 1 190 ? 0.005 -8.213 18.650 1.00 46.06 190 PHE A CA 1
ATOM 1491 C C . PHE A 1 190 ? 1.338 -8.472 19.360 1.00 46.06 190 PHE A C 1
ATOM 1493 O O . PHE A 1 190 ? 1.309 -9.115 20.396 1.00 46.06 190 PHE A O 1
ATOM 1500 N N . ASP A 1 191 ? 2.456 -7.876 18.942 1.00 38.19 191 ASP A N 1
ATOM 1501 C CA . ASP A 1 191 ? 3.787 -8.049 19.545 1.00 38.19 191 ASP A CA 1
ATOM 1502 C C . ASP A 1 191 ? 3.880 -7.402 20.939 1.00 38.19 191 ASP A C 1
ATOM 1504 O O . ASP A 1 191 ? 4.431 -7.976 21.878 1.00 38.19 191 ASP A O 1
ATOM 1508 N N . ILE A 1 192 ? 3.305 -6.201 21.128 1.00 46.41 192 ILE A N 1
ATOM 1509 C CA . ILE A 1 192 ? 3.148 -5.603 22.475 1.00 46.41 192 ILE A CA 1
ATOM 1510 C C . ILE A 1 192 ? 2.213 -6.476 23.328 1.00 46.41 192 ILE A C 1
ATOM 1512 O O . ILE A 1 192 ? 2.316 -6.511 24.557 1.00 46.41 192 ILE A O 1
ATOM 1516 N N . GLY A 1 193 ? 1.275 -7.137 22.660 1.00 37.22 193 GLY A N 1
ATOM 1517 C CA . GLY A 1 193 ? 0.155 -7.852 23.219 1.00 37.22 193 GLY A CA 1
ATOM 1518 C C . GLY A 1 193 ? 0.321 -9.364 23.353 1.00 37.22 193 GLY A C 1
ATOM 1519 O O . GLY A 1 193 ? -0.600 -9.986 23.869 1.00 37.22 193 GLY A O 1
ATOM 1520 N N . GLU A 1 194 ? 1.432 -9.984 22.949 1.00 34.25 194 GLU A N 1
ATOM 1521 C CA . GLU A 1 194 ? 1.522 -11.450 22.816 1.00 34.25 194 GLU A CA 1
ATOM 1522 C C . GLU A 1 194 ? 1.300 -12.187 24.147 1.00 34.25 194 GLU A C 1
ATOM 1524 O O . GLU A 1 194 ? 0.837 -13.326 24.162 1.00 34.25 194 GLU A O 1
ATOM 1529 N N . LYS A 1 195 ? 1.522 -11.515 25.286 1.00 29.16 195 LYS A N 1
ATOM 1530 C CA . LYS A 1 195 ? 1.192 -12.044 26.623 1.00 29.16 195 LYS A CA 1
ATOM 1531 C C . LYS A 1 195 ? -0.263 -11.827 27.070 1.00 29.16 195 LYS A C 1
ATOM 1533 O O . LYS A 1 195 ? -0.689 -12.454 28.030 1.00 29.16 195 LYS A O 1
ATOM 1538 N N . LEU A 1 196 ? -1.012 -10.939 26.417 1.00 28.77 196 LEU A N 1
ATOM 1539 C CA . LEU A 1 196 ? -2.388 -10.542 26.763 1.00 28.77 196 LEU A CA 1
ATOM 1540 C C . LEU A 1 196 ? -3.434 -11.004 25.735 1.00 28.77 196 LEU A C 1
ATOM 1542 O O . LEU A 1 196 ? -4.574 -11.254 26.111 1.00 28.77 196 LEU A O 1
ATOM 1546 N N . PHE A 1 197 ? -3.069 -11.130 24.457 1.00 30.20 197 PHE A N 1
ATOM 1547 C CA . PHE A 1 197 ? -4.011 -11.338 23.351 1.00 30.20 197 PHE A CA 1
ATOM 1548 C C . PHE A 1 197 ? -3.911 -12.720 22.687 1.00 30.20 197 PHE A C 1
ATOM 1550 O O . PHE A 1 197 ? -4.895 -13.147 22.085 1.00 30.20 197 PHE A O 1
ATOM 1557 N N . SER A 1 198 ? -2.805 -13.463 22.851 1.00 25.34 198 SER A N 1
ATOM 1558 C CA . SER A 1 198 ? -2.650 -14.818 22.276 1.00 25.34 198 SER A CA 1
ATOM 1559 C C . SER A 1 198 ? -3.615 -15.858 22.869 1.00 25.34 198 SER A C 1
ATOM 1561 O O . SER A 1 198 ? -3.880 -16.880 22.245 1.00 25.34 198 SER A O 1
ATOM 1563 N N . VAL A 1 199 ? -4.209 -15.577 24.035 1.00 26.20 199 VAL A N 1
ATOM 1564 C CA . VAL A 1 199 ? -5.085 -16.510 24.767 1.00 26.20 199 VAL A CA 1
ATOM 1565 C C . VAL A 1 199 ? -6.587 -16.244 24.537 1.00 26.20 199 VAL A C 1
ATOM 1567 O O . VAL A 1 199 ? -7.413 -17.109 24.823 1.00 26.20 199 VAL A O 1
ATOM 1570 N N . PHE A 1 200 ? -6.986 -15.084 23.992 1.00 30.17 200 PHE A N 1
ATOM 1571 C CA . PHE A 1 200 ? -8.376 -14.601 24.123 1.00 30.17 200 PHE A CA 1
ATOM 1572 C C . PHE A 1 200 ? -9.082 -14.177 22.829 1.00 30.17 200 PHE A C 1
ATOM 1574 O O . PHE A 1 200 ? -10.131 -13.532 22.888 1.00 30.17 200 PHE A O 1
ATOM 1581 N N . PHE A 1 201 ? -8.564 -14.554 21.659 1.00 30.27 201 PHE A N 1
ATOM 1582 C CA . PHE A 1 201 ? -9.215 -14.220 20.393 1.00 30.27 201 PHE A CA 1
ATOM 1583 C C . PHE A 1 201 ? -10.401 -15.139 20.095 1.00 30.27 201 PHE A C 1
ATOM 1585 O O . PHE A 1 201 ? -10.239 -16.351 19.946 1.00 30.27 201 PHE A O 1
ATOM 1592 N N . LYS A 1 202 ? -11.599 -14.552 19.981 1.00 32.94 202 LYS A N 1
ATOM 1593 C CA . LYS A 1 202 ? -12.774 -15.254 19.451 1.00 32.94 202 LYS A CA 1
ATOM 1594 C C . LYS A 1 202 ? -13.010 -14.911 17.978 1.00 32.94 202 LYS A C 1
ATOM 1596 O O . LYS A 1 202 ? -13.132 -15.843 17.195 1.00 32.94 202 LYS A O 1
ATOM 1601 N N . GLU A 1 203 ? -13.015 -13.626 17.592 1.00 39.88 203 GLU A N 1
ATOM 1602 C CA . GLU A 1 203 ? -13.291 -13.167 16.213 1.00 39.88 203 GLU A CA 1
ATOM 1603 C C . GLU A 1 203 ? -12.656 -11.783 15.917 1.00 39.88 203 GLU A C 1
ATOM 1605 O O . GLU A 1 203 ? -12.619 -10.918 16.795 1.00 39.88 203 GLU A O 1
ATOM 1610 N N . HIS A 1 204 ? -12.178 -11.569 14.680 1.00 45.94 204 HIS A N 1
ATOM 1611 C CA . HIS A 1 204 ? -11.771 -10.267 14.124 1.00 45.94 204 HIS A CA 1
ATOM 1612 C C . HIS A 1 204 ? -12.717 -9.893 12.979 1.00 45.94 204 HIS A C 1
ATOM 1614 O O . HIS A 1 204 ? -12.985 -10.725 12.114 1.00 45.94 204 HIS A O 1
ATOM 1620 N N . ILE A 1 205 ? -13.208 -8.652 12.964 1.00 49.28 205 ILE A N 1
ATOM 1621 C CA . ILE A 1 205 ? -14.084 -8.143 11.904 1.00 49.28 205 ILE A CA 1
ATOM 1622 C C . ILE A 1 205 ? -13.471 -6.850 11.368 1.00 49.28 205 ILE A C 1
ATOM 1624 O O . ILE A 1 205 ? -13.397 -5.854 12.093 1.00 49.28 205 ILE A O 1
ATOM 1628 N N . SER A 1 206 ? -13.038 -6.885 10.107 1.00 48.88 206 SER A N 1
ATOM 1629 C CA . SER A 1 206 ? -12.624 -5.707 9.344 1.00 48.88 206 SER A CA 1
ATOM 1630 C C . SER A 1 206 ? -13.813 -5.218 8.507 1.00 48.88 206 SER A C 1
ATOM 1632 O O . SER A 1 206 ? -14.372 -6.010 7.748 1.00 48.88 206 SER A O 1
ATOM 1634 N N . PRO A 1 207 ? -14.243 -3.952 8.650 1.00 39.38 207 PRO A N 1
ATOM 1635 C CA . PRO A 1 207 ? -15.295 -3.370 7.819 1.00 39.38 207 PRO A CA 1
ATOM 1636 C C . PRO A 1 207 ? -14.794 -2.919 6.436 1.00 39.38 207 PRO A C 1
ATOM 1638 O O . PRO A 1 207 ? -15.615 -2.579 5.585 1.00 39.38 207 PRO A O 1
ATOM 1641 N N . ASP A 1 208 ? -13.479 -2.914 6.197 1.00 40.50 208 ASP A N 1
ATOM 1642 C CA . ASP A 1 208 ? -12.914 -2.657 4.870 1.00 40.50 208 ASP A CA 1
ATOM 1643 C C . ASP A 1 208 ? -13.127 -3.897 3.995 1.00 40.50 208 ASP A C 1
ATOM 1645 O O . ASP A 1 208 ? -12.980 -5.012 4.485 1.00 40.50 208 ASP A O 1
ATOM 1649 N N . GLY A 1 209 ? -13.459 -3.719 2.710 1.00 33.84 209 GLY A N 1
ATOM 1650 C CA . GLY A 1 209 ? -13.852 -4.785 1.766 1.00 33.84 209 GLY A CA 1
ATOM 1651 C C . GLY A 1 209 ? -12.849 -5.929 1.532 1.00 33.84 209 GLY A C 1
ATOM 1652 O O . GLY A 1 209 ? -13.103 -6.789 0.692 1.00 33.84 209 GLY A O 1
ATOM 1653 N N . ASP A 1 210 ? -11.751 -5.967 2.281 1.00 34.53 210 ASP A N 1
ATOM 1654 C CA . ASP A 1 210 ? -10.899 -7.134 2.435 1.00 34.53 210 ASP A CA 1
ATOM 1655 C C . ASP A 1 210 ? -11.435 -8.002 3.581 1.00 34.53 210 ASP A C 1
ATOM 1657 O O . ASP A 1 210 ? -11.184 -7.765 4.767 1.00 34.53 210 ASP A O 1
ATOM 1661 N N . LEU A 1 211 ? -12.138 -9.072 3.213 1.00 27.31 211 LEU A N 1
ATOM 1662 C CA . LEU A 1 211 ? -12.189 -10.268 4.042 1.00 27.31 211 LEU A CA 1
ATOM 1663 C C . LEU A 1 211 ? -10.745 -10.764 4.204 1.00 27.31 211 LEU A C 1
ATOM 1665 O O . LEU A 1 211 ? -10.244 -11.512 3.369 1.00 27.31 211 LEU A O 1
ATOM 1669 N N . ALA A 1 212 ? -10.071 -10.376 5.287 1.00 30.59 212 ALA A N 1
ATOM 1670 C CA . ALA A 1 212 ? -8.888 -11.080 5.770 1.00 30.59 212 ALA A CA 1
ATOM 1671 C C . ALA A 1 212 ? -9.325 -12.459 6.303 1.00 30.59 212 ALA A C 1
ATOM 1673 O O . ALA A 1 212 ? -9.323 -12.743 7.501 1.00 30.59 212 ALA A O 1
ATOM 1674 N N . THR A 1 213 ? -9.773 -13.334 5.403 1.00 26.14 213 THR A N 1
ATOM 1675 C CA . THR A 1 213 ? -9.943 -14.759 5.665 1.00 26.14 213 THR A CA 1
ATOM 1676 C C . THR A 1 213 ? -8.559 -15.381 5.734 1.00 26.14 213 THR A C 1
ATOM 1678 O O . THR A 1 213 ? -8.027 -15.824 4.719 1.00 26.14 213 THR A O 1
ATOM 1681 N N . GLY A 1 214 ? -7.960 -15.418 6.923 1.00 27.77 214 GLY A N 1
ATOM 1682 C CA . GLY A 1 214 ? -6.741 -16.199 7.099 1.00 27.77 214 GLY A CA 1
ATOM 1683 C C . GLY A 1 214 ? -5.899 -15.871 8.317 1.00 27.77 214 GLY A C 1
ATOM 1684 O O . GLY A 1 214 ? -4.762 -15.460 8.153 1.00 27.77 214 GLY A O 1
ATOM 1685 N N . PHE A 1 215 ? -6.375 -16.183 9.523 1.00 29.56 215 PHE A N 1
ATOM 1686 C CA . PHE A 1 215 ? -5.452 -16.534 10.604 1.00 29.56 215 PHE A CA 1
ATOM 1687 C C . PHE A 1 215 ? -5.696 -17.981 11.024 1.00 29.56 215 PHE A C 1
ATOM 1689 O O . PHE A 1 215 ? -6.715 -18.329 11.624 1.00 29.56 215 PHE A O 1
ATOM 1696 N N . LYS A 1 216 ? -4.750 -18.854 10.653 1.00 24.08 216 LYS A N 1
ATOM 1697 C CA . LYS A 1 216 ? -4.652 -20.200 11.214 1.00 24.08 216 LYS A CA 1
ATOM 1698 C C . LYS A 1 216 ? -4.322 -20.063 12.694 1.00 24.08 216 LYS A C 1
ATOM 1700 O O . LYS A 1 216 ? -3.357 -19.406 13.065 1.00 24.08 216 LYS A O 1
ATOM 1705 N N . ARG A 1 217 ? -5.134 -20.736 13.504 1.00 22.97 217 ARG A N 1
ATOM 1706 C CA . ARG A 1 217 ? -4.924 -21.023 14.922 1.00 22.97 217 ARG A CA 1
ATOM 1707 C C . ARG A 1 217 ? -3.459 -21.430 15.156 1.00 22.97 217 ARG A C 1
ATOM 1709 O O . ARG A 1 217 ? -3.074 -22.543 14.801 1.00 22.97 217 ARG A O 1
ATOM 1716 N N . LEU A 1 218 ? -2.643 -20.539 15.716 1.00 23.92 218 LEU A N 1
ATOM 1717 C CA . LEU A 1 218 ? -1.388 -20.937 16.346 1.00 23.92 218 LEU A CA 1
ATOM 1718 C C . LEU A 1 218 ? -1.781 -21.590 17.668 1.00 23.92 218 LEU A C 1
ATOM 1720 O O . LEU A 1 218 ? -2.132 -20.913 18.629 1.00 23.92 218 LEU A O 1
ATOM 1724 N N . ASN A 1 219 ? -1.825 -22.922 17.667 1.00 21.42 219 ASN A N 1
ATOM 1725 C CA . ASN A 1 219 ? -1.850 -23.683 18.906 1.00 21.42 219 ASN A CA 1
ATOM 1726 C C . ASN A 1 219 ? -0.466 -23.521 19.552 1.00 21.42 219 ASN A C 1
ATOM 1728 O O . ASN A 1 219 ? 0.520 -24.005 18.993 1.00 21.42 219 ASN A O 1
ATOM 1732 N N . LEU A 1 220 ? -0.416 -22.839 20.693 1.00 28.48 220 LEU A N 1
ATOM 1733 C CA . LEU A 1 220 ? 0.584 -23.086 21.729 1.00 28.48 220 LEU A CA 1
ATOM 1734 C C . LEU A 1 220 ? -0.053 -23.984 22.789 1.00 28.48 220 LEU A C 1
ATOM 1736 O O . LEU A 1 220 ? -1.238 -23.740 23.115 1.00 28.48 220 LEU A O 1
#

Radius of gyration: 23.1 Å; chains: 1; bounding box: 52×35×66 Å

Foldseek 3Di:
DDQQDWDDFDPFDDDADLQAPLEAPDPPDHRNDDPVVSCVVRRHPPDDDDTGGNNVVCVVQVQFDAAFDDPVPDDPDPDTGHPDDAGPPRDDDDDDDPDDDDDDDFDKDKDKFQADACRLAEDEEEFADADPPPCVQPGVVQVVVLVVVVVVQVVCCVPPVDGHHPYMYMYIHGHPNDVRRPHRPVSNVCSVCVVRPLVHDDDYDRPRPDPPPDDDNPDD

Organism: NCBI:txid637853

pLDDT: mean 76.19, std 22.43, range [21.42, 97.62]

Sequence (220 aa):
MPNEGVQRGSIMHGDGDPLSPLQPSKKNLYRSRTIAEAKAQGILPTIPVLPLSYKDAYEVLSHMRGALAPYDWQGGLDLRYHLGPDLKQNHKIRITVHSVLVNRTIRNVIGYIRGATAPDRYVILGNHYDAWVYGSLDPNSGTAVLAEIARAFTQVMKKTNWKPGSTPVTFILLSCVSKYYPEVHYCQIFDIGEKLFSVFFKEHISPDGDLATGFKRLNL